Protein AF-A0A7S3A3T2-F1 (afdb_monomer_lite)

Sequence (307 aa):
MSAFVGGIGGISDGRSGGVRVCSRSLGRPTVVRMSEDGGHGKTGRRILAGLLGGAVALLGGSAGTNELLRFPQVESALAGTLYKNKSIVGKLAQVPVFLITSAGGQPYLATLEESRQVGLIFFSIEDATKVMEQMKMNAGAEEARIFPLTLDKAMEMVKAKPTPSGLKSQGGQDLMMVFRLYPDTAQVKNAGSVLGRRQGASNTIPLFVARGLVVRKGREEVQPMFFTKEDLESNWNRLRSENPKLPRRPNIEVYSLQDIVEKMENGDEALRGWGFYPPSRSVSFMEEQKEKKSGKTRMHINPLLSD

Organism: NCBI:txid101924

Secondary structure (DSSP, 8-state):
--------------------------PPP---PPP-----------------------------------------S-TTS-GGGS-HHHHHTTSEEEEEE-TT-PBPEEEEETTEEEEEEES-HHHHHHHHHHHHHSTT-TT-EEEEEEHHHHHHHHHSPPEEEEEE-TTSPEEEEEEEEE--HHHHHHHHHHTTPPP----S-EEEEETT--EEETTEEEEEEES-HHHHHHHHHHHHHH-TTS-SS--EEEEEHHHHHHHHHTT-GGGTTEEEE--HHHHHHHHHHHHHHHHHHTT--------

pLDDT: mean 73.48, std 26.43, range [24.48, 98.25]

Structure (mmCIF, N/CA/C/O backbone):
data_AF-A0A7S3A3T2-F1
#
_entry.id   AF-A0A7S3A3T2-F1
#
loop_
_atom_site.group_PDB
_atom_site.id
_atom_site.type_symbol
_atom_site.label_atom_id
_atom_site.label_alt_id
_atom_site.label_comp_id
_atom_site.label_asym_id
_atom_site.label_entity_id
_atom_site.label_seq_id
_atom_site.pdbx_PDB_ins_code
_atom_site.Cartn_x
_atom_site.Cartn_y
_atom_site.Cartn_z
_atom_site.occupancy
_atom_site.B_iso_or_equiv
_atom_site.auth_seq_id
_atom_site.auth_comp_id
_atom_site.auth_asym_id
_atom_site.auth_atom_id
_atom_site.pdbx_PDB_model_num
ATOM 1 N N . MET A 1 1 ? -30.559 53.482 9.365 1.00 36.59 1 MET A N 1
ATOM 2 C CA . MET A 1 1 ? -29.902 54.719 8.889 1.00 36.59 1 MET A CA 1
ATOM 3 C C . MET A 1 1 ? -28.858 54.319 7.857 1.00 36.59 1 MET A C 1
ATOM 5 O O . MET A 1 1 ? -28.076 53.441 8.179 1.00 36.59 1 MET A O 1
ATOM 9 N N . SER A 1 2 ? -28.938 54.925 6.661 1.00 36.97 2 SER A N 1
ATOM 10 C CA . SER A 1 2 ? -28.019 54.895 5.492 1.00 36.97 2 SER A CA 1
ATOM 11 C C . SER A 1 2 ? -27.620 53.515 4.932 1.00 36.97 2 SER A C 1
ATOM 13 O O . SER A 1 2 ? -26.997 52.736 5.631 1.00 36.97 2 SER A O 1
ATOM 15 N N . ALA A 1 3 ? -27.991 53.053 3.730 1.00 36.53 3 ALA A N 1
ATOM 16 C CA . ALA A 1 3 ? -28.155 53.635 2.385 1.00 36.53 3 ALA A CA 1
ATOM 17 C C . ALA A 1 3 ? -26.841 53.944 1.630 1.00 36.53 3 ALA A C 1
ATOM 19 O O . ALA A 1 3 ? -25.949 54.573 2.189 1.00 36.53 3 ALA A O 1
ATOM 20 N N . PHE A 1 4 ? -26.860 53.583 0.329 1.00 31.36 4 PHE A N 1
ATOM 21 C CA . PHE A 1 4 ? -25.998 53.993 -0.806 1.00 31.36 4 PHE A CA 1
ATOM 22 C C . PHE A 1 4 ? -24.634 53.279 -0.996 1.00 31.36 4 PHE A C 1
ATOM 24 O O . PHE A 1 4 ? -23.928 53.059 -0.027 1.00 31.36 4 PHE A O 1
ATOM 31 N N . VAL A 1 5 ? -24.143 52.930 -2.203 1.00 36.44 5 VAL A N 1
ATOM 32 C CA . VAL A 1 5 ? -24.671 52.915 -3.590 1.00 36.44 5 VAL A CA 1
ATOM 33 C C . VAL A 1 5 ? -23.646 52.249 -4.535 1.00 36.44 5 VAL A C 1
ATOM 35 O O . VAL A 1 5 ? -22.456 52.382 -4.285 1.00 36.44 5 VAL A O 1
ATOM 38 N N . GLY A 1 6 ? -24.134 51.651 -5.639 1.00 30.28 6 GLY A N 1
ATOM 39 C CA . GLY A 1 6 ? -23.536 51.643 -6.999 1.00 30.28 6 GLY A CA 1
ATOM 40 C C . GLY A 1 6 ? -22.255 50.822 -7.235 1.00 30.28 6 GLY A C 1
ATOM 41 O O . GLY A 1 6 ? -21.355 50.816 -6.416 1.00 30.28 6 GLY A O 1
ATOM 42 N N . GLY A 1 7 ? -22.041 50.120 -8.348 1.00 31.92 7 GLY A N 1
ATOM 43 C CA . GLY A 1 7 ? -22.720 50.013 -9.641 1.00 31.92 7 GLY A CA 1
ATOM 44 C C . GLY A 1 7 ? -21.668 49.688 -10.726 1.00 31.92 7 GLY A C 1
ATOM 45 O O . GLY A 1 7 ? -20.511 50.030 -10.524 1.00 31.92 7 GLY A O 1
ATOM 46 N N . ILE A 1 8 ? -22.118 49.111 -11.861 1.00 33.75 8 ILE A N 1
ATOM 47 C CA . ILE A 1 8 ? -21.545 49.132 -13.244 1.00 33.75 8 ILE A CA 1
ATOM 48 C C . ILE A 1 8 ? -20.087 48.636 -13.462 1.00 33.75 8 ILE A C 1
ATOM 50 O O . ILE A 1 8 ? -19.186 49.022 -12.744 1.00 33.75 8 ILE A O 1
ATOM 54 N N . GLY A 1 9 ? -19.695 47.836 -14.465 1.00 28.94 9 GLY A N 1
ATOM 55 C CA . GLY A 1 9 ? -20.302 47.252 -15.671 1.00 28.94 9 GLY A CA 1
ATOM 56 C C . GLY A 1 9 ? -19.193 46.851 -16.691 1.00 28.94 9 GLY A C 1
ATOM 57 O O . GLY A 1 9 ? -18.070 47.323 -16.561 1.00 28.94 9 GLY A O 1
ATOM 58 N N . GLY A 1 10 ? -19.522 46.026 -17.705 1.00 29.61 10 GLY A N 1
ATOM 59 C CA . GLY A 1 10 ? -18.815 45.866 -19.011 1.00 29.61 10 GLY A CA 1
ATOM 60 C C . GLY A 1 10 ? -17.651 44.846 -19.075 1.00 29.61 10 GLY A C 1
ATOM 61 O O . GLY A 1 10 ? -16.707 44.970 -18.314 1.00 29.61 10 GLY A O 1
ATOM 62 N N . ILE A 1 11 ? -17.714 43.721 -19.817 1.00 31.17 11 ILE A N 1
ATOM 63 C CA . ILE A 1 11 ? -17.646 43.462 -21.289 1.00 31.17 11 ILE A CA 1
ATOM 64 C C . ILE A 1 11 ? -16.222 43.149 -21.822 1.00 31.17 11 ILE A C 1
ATOM 66 O O . ILE A 1 11 ? -15.317 43.966 -21.706 1.00 31.17 11 ILE A O 1
ATOM 70 N N . SER A 1 12 ? -16.131 42.021 -22.559 1.00 31.39 12 SER A N 1
ATOM 71 C CA . SER A 1 12 ? -15.091 41.572 -23.525 1.00 31.39 12 SER A CA 1
ATOM 72 C C . SER A 1 12 ? -13.710 41.208 -22.940 1.00 31.39 12 SER A C 1
ATOM 74 O O . SER A 1 12 ? -13.278 41.783 -21.959 1.00 31.39 12 SER A O 1
ATOM 76 N N . ASP A 1 13 ? -12.951 40.229 -23.432 1.00 33.69 13 ASP A N 1
ATOM 77 C CA . ASP A 1 13 ? -12.836 39.748 -24.804 1.00 33.69 13 ASP A CA 1
ATOM 78 C C . ASP A 1 13 ? -12.219 38.334 -24.845 1.00 33.69 13 ASP A C 1
ATOM 80 O O . ASP A 1 13 ? -11.483 37.918 -23.945 1.00 33.69 13 ASP A O 1
ATOM 84 N N . GLY A 1 14 ? -12.527 37.590 -25.904 1.00 31.75 14 GLY A N 1
ATOM 85 C CA . GLY A 1 14 ? -12.031 36.239 -26.129 1.00 31.75 14 GLY A CA 1
ATOM 86 C C . GLY A 1 14 ? -10.599 36.214 -26.664 1.00 31.75 14 GLY A C 1
ATOM 87 O O . GLY A 1 14 ? -10.237 36.989 -27.543 1.00 31.75 14 GLY A O 1
ATOM 88 N N . ARG A 1 15 ? -9.800 35.236 -26.220 1.00 32.06 15 ARG A N 1
ATOM 89 C CA . ARG A 1 15 ? -8.667 34.722 -27.004 1.00 32.06 15 ARG A CA 1
ATOM 90 C C . ARG A 1 15 ? -8.550 33.210 -26.883 1.00 32.06 15 ARG A C 1
ATOM 92 O O . ARG A 1 15 ? -8.147 32.654 -25.867 1.00 32.06 15 ARG A O 1
ATOM 99 N N . SER A 1 16 ? -8.880 32.580 -28.001 1.00 35.78 16 SER A N 1
ATOM 100 C CA . SER A 1 16 ? -8.522 31.231 -28.406 1.00 35.78 16 SER A CA 1
ATOM 101 C C . SER A 1 16 ? -7.008 31.001 -28.317 1.00 35.78 16 SER A C 1
ATOM 103 O O . SER A 1 16 ? -6.234 31.635 -29.036 1.00 35.78 16 SER A O 1
ATOM 105 N N . GLY A 1 17 ? -6.591 30.051 -27.485 1.00 29.91 17 GLY A N 1
ATOM 106 C CA . GLY A 1 17 ? -5.244 29.488 -27.479 1.00 29.91 17 GLY A CA 1
ATOM 107 C C . GLY A 1 17 ? -5.324 27.993 -27.753 1.00 29.91 17 GLY A C 1
ATOM 108 O O . GLY A 1 17 ? -5.513 27.205 -26.833 1.00 29.91 17 GLY A O 1
ATOM 109 N N . GLY A 1 18 ? -5.233 27.608 -29.027 1.00 29.12 18 GLY A N 1
ATOM 110 C CA . GLY A 1 18 ? -5.237 26.210 -29.450 1.00 29.12 18 GLY A CA 1
ATOM 111 C C . GLY A 1 18 ? -4.069 25.436 -28.839 1.00 29.12 18 GLY A C 1
ATOM 112 O O . GLY A 1 18 ? -2.902 25.756 -29.072 1.00 29.12 18 GLY A O 1
ATOM 113 N N . VAL A 1 19 ? -4.385 24.392 -28.074 1.00 29.72 19 VAL A N 1
ATOM 114 C CA . VAL A 1 19 ? -3.396 23.428 -27.588 1.00 29.72 19 VAL A CA 1
ATOM 115 C C . VAL A 1 19 ? -3.034 22.509 -28.748 1.00 29.72 19 VAL A C 1
ATOM 117 O O . VAL A 1 19 ? -3.821 21.682 -29.203 1.00 29.72 19 VAL A O 1
ATOM 120 N N . ARG A 1 20 ? -1.815 22.692 -29.256 1.00 28.53 20 ARG A N 1
ATOM 121 C CA . ARG A 1 20 ? -1.203 21.841 -30.274 1.00 28.53 20 ARG A CA 1
ATOM 122 C C . ARG A 1 20 ? -0.941 20.461 -29.659 1.00 28.53 20 ARG A C 1
ATOM 124 O O . ARG A 1 20 ? -0.080 20.317 -28.793 1.00 28.53 20 ARG A O 1
ATOM 131 N N . VAL A 1 21 ? -1.673 19.448 -30.117 1.00 30.28 21 VAL A N 1
ATOM 132 C CA . VAL A 1 21 ? -1.402 18.037 -29.820 1.00 30.28 21 VAL A CA 1
ATOM 133 C C . VAL A 1 21 ? -0.106 17.644 -30.531 1.00 30.28 21 VAL A C 1
ATOM 135 O O . VAL A 1 21 ? -0.093 17.342 -31.722 1.00 30.28 21 VAL A O 1
ATOM 138 N N . CYS A 1 22 ? 1.013 17.665 -29.808 1.00 28.00 22 CYS A N 1
ATOM 139 C CA . CYS A 1 22 ? 2.247 17.028 -30.258 1.00 28.00 22 CYS A CA 1
ATOM 140 C C . CYS A 1 22 ? 2.145 15.520 -30.001 1.00 28.00 22 CYS A C 1
ATOM 142 O O . CYS A 1 22 ? 2.586 15.018 -28.970 1.00 28.00 22 CYS A O 1
ATOM 144 N N . SER A 1 23 ? 1.581 14.795 -30.967 1.00 33.22 23 SER A N 1
ATOM 145 C CA . SER A 1 23 ? 1.810 13.358 -31.117 1.00 33.22 23 SER A CA 1
ATOM 146 C C . SER A 1 23 ? 3.285 13.145 -31.472 1.00 33.22 23 SER A C 1
ATOM 148 O O . SER A 1 23 ? 3.697 13.335 -32.615 1.00 33.22 23 SER A O 1
ATOM 150 N N . ARG A 1 24 ? 4.118 12.809 -30.481 1.00 30.05 24 ARG A N 1
ATOM 151 C CA . ARG A 1 24 ? 5.455 12.256 -30.727 1.00 30.05 24 ARG A CA 1
ATOM 152 C C . ARG A 1 24 ? 5.419 10.762 -30.454 1.00 30.05 24 ARG A C 1
ATOM 154 O O . ARG A 1 24 ? 5.516 10.328 -29.314 1.00 30.05 24 ARG A O 1
ATOM 161 N N . SER A 1 25 ? 5.257 10.021 -31.550 1.00 29.81 25 SER A N 1
ATOM 162 C CA . SER A 1 25 ? 5.977 8.787 -31.883 1.00 29.81 25 SER A CA 1
ATOM 163 C C . SER A 1 25 ? 6.587 8.060 -30.678 1.00 29.81 25 SER A C 1
ATOM 165 O O . SER A 1 25 ? 7.681 8.402 -30.221 1.00 29.81 25 SER A O 1
ATOM 167 N N . LEU A 1 26 ? 5.902 7.007 -30.229 1.00 33.22 26 LEU A N 1
ATOM 168 C CA . LEU A 1 26 ? 6.445 5.978 -29.347 1.00 33.22 26 LEU A CA 1
ATOM 169 C C . LEU A 1 26 ? 7.707 5.384 -29.991 1.00 33.22 26 LEU A C 1
ATOM 171 O O . LEU A 1 26 ? 7.636 4.597 -30.934 1.00 33.22 26 LEU A O 1
ATOM 175 N N . GLY A 1 27 ? 8.873 5.790 -29.491 1.00 29.00 27 GLY A N 1
ATOM 176 C CA . GLY A 1 27 ? 10.127 5.109 -29.784 1.00 29.00 27 GLY A CA 1
ATOM 177 C C . GLY A 1 27 ? 10.041 3.671 -29.279 1.00 29.00 27 GLY A C 1
ATOM 178 O O . GLY A 1 27 ? 9.630 3.429 -28.144 1.00 29.00 27 GLY A O 1
ATOM 179 N N . ARG A 1 28 ? 10.392 2.714 -30.141 1.00 25.45 28 ARG A N 1
ATOM 180 C CA . ARG A 1 28 ? 10.418 1.285 -29.810 1.00 25.45 28 ARG A CA 1
ATOM 181 C C . ARG A 1 28 ? 11.317 1.041 -28.586 1.00 25.45 28 ARG A C 1
ATOM 183 O O . ARG A 1 28 ? 12.432 1.563 -28.568 1.00 25.45 28 ARG A O 1
ATOM 190 N N . PRO A 1 29 ? 10.893 0.241 -27.593 1.00 26.36 29 PRO A N 1
ATOM 191 C CA . PRO A 1 29 ? 11.775 -0.154 -26.505 1.00 26.36 29 PRO A CA 1
ATOM 192 C C . PRO A 1 29 ? 12.893 -1.057 -27.040 1.00 26.36 29 PRO A C 1
ATOM 194 O O . PRO A 1 29 ? 12.637 -2.060 -27.711 1.00 26.36 29 PRO A O 1
ATOM 197 N N . THR A 1 30 ? 14.141 -0.699 -26.739 1.00 25.91 30 THR A N 1
ATOM 198 C CA . THR A 1 30 ? 15.311 -1.549 -26.977 1.00 25.91 30 THR A CA 1
ATOM 199 C C . THR A 1 30 ? 15.258 -2.727 -26.012 1.00 25.91 30 THR A C 1
ATOM 201 O O . THR A 1 30 ? 15.633 -2.609 -24.848 1.00 25.91 30 THR A O 1
ATOM 204 N N . VAL A 1 31 ? 14.774 -3.868 -26.497 1.00 27.95 31 VAL A N 1
ATOM 205 C CA . VAL A 1 31 ? 14.879 -5.152 -25.800 1.00 27.95 31 VAL A CA 1
ATOM 206 C C . VAL A 1 31 ? 16.305 -5.661 -25.994 1.00 27.95 31 VAL A C 1
ATOM 208 O O . VAL A 1 31 ? 16.698 -6.003 -27.109 1.00 27.95 31 VAL A O 1
ATOM 211 N N . VAL A 1 32 ? 17.094 -5.710 -24.923 1.00 28.11 32 VAL A N 1
ATOM 212 C CA . VAL A 1 32 ? 18.395 -6.390 -24.941 1.00 28.11 32 VAL A CA 1
ATOM 213 C C . VAL A 1 32 ? 18.126 -7.891 -24.815 1.00 28.11 32 VAL A C 1
ATOM 215 O O . VAL A 1 32 ? 17.871 -8.387 -23.723 1.00 28.11 32 VAL A O 1
ATOM 218 N N . ARG A 1 33 ? 18.143 -8.614 -25.942 1.00 30.27 33 ARG A N 1
ATOM 219 C CA . ARG A 1 33 ? 18.195 -10.084 -25.965 1.00 30.27 33 ARG A CA 1
ATOM 220 C C . ARG A 1 33 ? 19.648 -10.535 -26.067 1.00 30.27 33 ARG A C 1
ATOM 222 O O . ARG A 1 33 ? 20.361 -10.078 -26.955 1.00 30.27 33 ARG A O 1
ATOM 229 N N . MET A 1 34 ? 20.062 -11.455 -25.201 1.00 24.48 34 MET A N 1
ATOM 230 C CA . MET A 1 34 ? 21.283 -12.237 -25.395 1.00 24.48 34 MET A CA 1
ATOM 231 C C . MET A 1 34 ? 20.925 -13.584 -26.031 1.00 24.48 34 MET A C 1
ATOM 233 O O . MET A 1 34 ?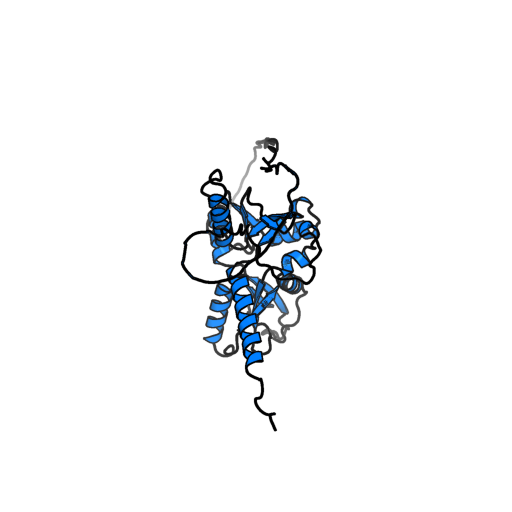 19.976 -14.242 -25.607 1.00 24.48 34 MET A O 1
ATOM 237 N N . SER A 1 35 ? 21.660 -13.920 -27.091 1.00 28.11 35 SER A N 1
ATOM 238 C CA . SER A 1 35 ? 21.606 -15.174 -27.846 1.00 28.11 35 SER A CA 1
ATOM 239 C C . SER A 1 35 ? 22.472 -16.215 -27.137 1.00 28.11 35 SER A C 1
ATOM 241 O O . SER A 1 35 ? 23.616 -15.910 -26.806 1.00 28.11 35 SER A O 1
ATOM 243 N N . GLU A 1 36 ? 21.954 -17.420 -26.907 1.00 30.17 36 GLU A N 1
ATOM 244 C CA . GLU A 1 36 ? 22.765 -18.580 -26.521 1.00 30.17 36 GLU A CA 1
ATOM 245 C C . GLU A 1 36 ? 23.053 -19.399 -27.784 1.00 30.17 36 GLU A C 1
ATOM 247 O O . GLU A 1 36 ? 22.164 -20.052 -28.333 1.00 30.17 36 GLU A O 1
ATOM 252 N N . ASP A 1 37 ? 24.298 -19.330 -28.262 1.00 30.38 37 ASP A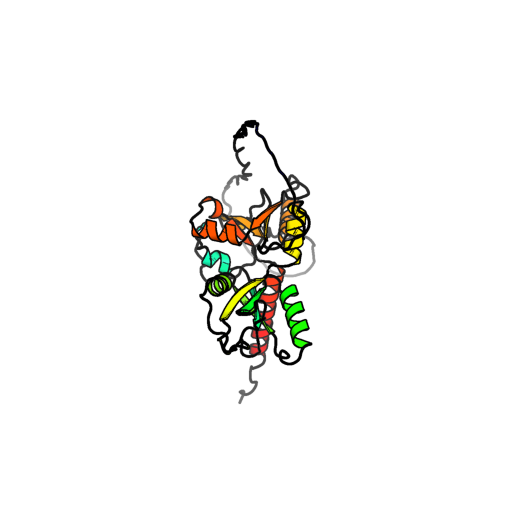 N 1
ATOM 253 C CA . ASP A 1 37 ? 24.819 -20.222 -29.295 1.00 30.38 37 ASP A CA 1
ATOM 254 C C . ASP A 1 37 ? 24.953 -21.639 -28.724 1.00 30.38 37 ASP A C 1
ATOM 256 O O . ASP A 1 37 ? 25.755 -21.913 -27.829 1.00 30.38 37 ASP A O 1
ATOM 260 N N . GLY A 1 38 ? 24.149 -22.559 -29.254 1.00 29.25 38 GLY A N 1
ATOM 261 C CA . GLY A 1 38 ? 24.233 -23.984 -28.964 1.00 29.25 38 GLY A CA 1
ATOM 262 C C . GLY A 1 38 ? 25.284 -24.669 -29.835 1.00 29.25 38 GLY A C 1
ATOM 263 O O . GLY A 1 38 ? 25.012 -25.009 -30.984 1.00 29.25 38 GLY A O 1
ATOM 264 N N . GLY A 1 39 ? 26.462 -24.941 -29.271 1.00 26.38 39 GLY A N 1
ATOM 265 C CA . GLY A 1 39 ? 27.454 -25.855 -29.841 1.00 26.38 39 GLY A CA 1
ATOM 266 C C . GLY A 1 39 ? 27.475 -27.187 -29.088 1.00 26.38 39 GLY A C 1
ATOM 267 O O . GLY A 1 39 ? 27.974 -27.251 -27.970 1.00 26.38 39 GLY A O 1
ATOM 268 N N . HIS A 1 40 ? 26.946 -28.259 -29.687 1.00 31.78 40 HIS A N 1
ATOM 269 C CA . HIS A 1 40 ? 27.108 -29.637 -29.201 1.00 31.78 40 HIS A CA 1
ATOM 270 C C . HIS A 1 40 ? 28.165 -30.370 -30.041 1.00 31.78 40 HIS A C 1
ATOM 272 O O . HIS A 1 40 ? 27.947 -30.668 -31.215 1.00 31.78 40 HIS A O 1
ATOM 278 N N . GLY A 1 41 ? 29.302 -30.680 -29.411 1.00 29.25 41 GLY A N 1
ATOM 279 C CA . GLY A 1 41 ? 30.364 -31.554 -29.912 1.00 29.25 41 GLY A CA 1
ATOM 280 C C . GLY A 1 41 ? 30.452 -32.848 -29.093 1.00 29.25 41 GLY A C 1
ATOM 281 O O . GLY A 1 41 ? 30.220 -32.860 -27.891 1.00 29.25 41 GLY A O 1
ATOM 282 N N . LYS A 1 42 ? 30.739 -33.939 -29.797 1.00 34.12 42 LYS A N 1
ATOM 283 C CA . LYS A 1 42 ? 30.561 -35.363 -29.475 1.00 34.12 42 LYS A CA 1
ATOM 284 C C . LYS A 1 42 ? 31.581 -35.992 -28.496 1.00 34.12 42 LYS A C 1
ATOM 286 O O . LYS A 1 42 ? 32.753 -35.657 -28.532 1.00 34.12 42 LYS A O 1
ATOM 291 N N . THR A 1 43 ? 31.103 -37.032 -27.795 1.00 31.41 43 THR A N 1
ATOM 292 C CA . THR A 1 43 ? 31.705 -38.375 -27.565 1.00 31.41 43 THR A CA 1
ATOM 293 C C . THR A 1 43 ? 33.078 -38.535 -26.883 1.00 31.41 43 THR A C 1
ATOM 295 O O . THR A 1 43 ? 34.103 -38.132 -27.412 1.00 31.41 43 THR A O 1
ATOM 298 N N . GLY A 1 44 ? 33.117 -39.359 -25.824 1.00 28.84 44 GLY A N 1
ATOM 299 C CA . GLY A 1 44 ? 34.326 -40.057 -25.357 1.00 28.84 44 GLY A CA 1
ATOM 300 C C . GLY A 1 44 ? 34.090 -40.856 -24.070 1.00 28.84 44 GLY A C 1
ATOM 301 O O . GLY A 1 44 ? 33.532 -40.337 -23.116 1.00 28.84 44 GLY A O 1
ATOM 302 N N . ARG A 1 45 ? 34.462 -42.138 -24.054 1.00 35.91 45 ARG A N 1
ATOM 303 C CA . ARG A 1 45 ? 34.119 -43.169 -23.052 1.00 35.91 45 ARG A CA 1
ATOM 304 C C . ARG A 1 45 ? 35.419 -43.752 -22.458 1.00 35.91 45 ARG A C 1
ATOM 306 O O . ARG A 1 45 ? 36.391 -43.829 -23.202 1.00 35.91 45 ARG A O 1
ATOM 313 N N . ARG A 1 46 ? 35.330 -44.343 -21.245 1.00 35.75 46 ARG A N 1
ATOM 314 C CA . ARG A 1 46 ? 36.260 -45.317 -20.578 1.00 35.75 46 ARG A CA 1
ATOM 315 C C . ARG A 1 46 ? 37.433 -44.677 -19.782 1.00 35.75 46 ARG A C 1
ATOM 317 O O . ARG A 1 46 ? 37.939 -43.671 -20.237 1.00 35.75 46 ARG A O 1
ATOM 324 N N . ILE A 1 47 ? 37.961 -45.171 -18.643 1.00 31.41 47 ILE A N 1
ATOM 325 C CA . ILE A 1 47 ? 37.761 -46.366 -17.780 1.00 31.41 47 ILE A CA 1
ATOM 326 C C . ILE A 1 47 ? 38.626 -46.239 -16.474 1.00 31.41 47 ILE A C 1
ATOM 328 O O . ILE A 1 47 ? 39.657 -45.584 -16.516 1.00 31.41 47 ILE A O 1
ATOM 332 N N . LEU A 1 48 ? 38.216 -46.947 -15.399 1.00 30.08 48 LEU A N 1
ATOM 333 C CA . LEU A 1 48 ? 38.915 -47.514 -14.200 1.00 30.08 48 LEU A CA 1
ATOM 334 C C . LEU A 1 48 ? 39.655 -46.687 -13.098 1.00 30.08 48 LEU A C 1
ATOM 336 O O . LEU A 1 48 ? 40.691 -46.087 -13.331 1.00 30.08 48 LEU A O 1
ATOM 340 N N . ALA A 1 49 ? 39.177 -46.931 -11.858 1.00 28.05 49 ALA A N 1
ATOM 341 C CA . ALA A 1 49 ? 39.842 -47.474 -10.645 1.00 28.05 49 ALA A CA 1
ATOM 342 C C . ALA A 1 49 ? 40.956 -46.727 -9.865 1.00 28.05 49 ALA A C 1
ATOM 344 O O . ALA A 1 49 ? 42.007 -46.415 -10.403 1.00 28.05 49 ALA A O 1
ATOM 345 N N . GLY A 1 50 ? 40.790 -46.700 -8.525 1.00 27.53 50 GLY A N 1
ATOM 346 C CA . GLY A 1 50 ? 41.870 -47.045 -7.576 1.00 27.53 50 GLY A CA 1
ATOM 347 C C . GLY A 1 50 ? 42.265 -46.030 -6.486 1.00 27.53 50 GLY A C 1
ATOM 348 O O . GLY A 1 50 ? 43.051 -45.141 -6.751 1.00 27.53 50 GLY A O 1
ATOM 349 N N . LEU A 1 51 ? 41.755 -46.259 -5.264 1.00 29.11 51 LEU A N 1
ATOM 350 C CA . LEU A 1 51 ? 42.293 -46.037 -3.896 1.00 29.11 51 LEU A CA 1
ATOM 351 C C . LEU A 1 51 ? 43.250 -44.872 -3.491 1.00 29.11 51 LEU A C 1
ATOM 353 O O . LEU A 1 51 ? 44.319 -44.680 -4.050 1.00 29.11 51 LEU A O 1
ATOM 357 N N . LEU A 1 52 ? 42.927 -44.367 -2.281 1.00 29.84 52 LEU A N 1
ATOM 358 C CA . LEU A 1 52 ? 43.774 -43.907 -1.152 1.00 29.84 52 LEU A CA 1
ATOM 359 C C . LEU A 1 52 ? 44.410 -42.500 -1.154 1.00 29.84 52 LEU A C 1
ATOM 361 O O . LEU A 1 52 ? 45.439 -42.264 -1.766 1.00 29.84 52 LEU A O 1
ATOM 365 N N . GLY A 1 53 ? 43.899 -41.674 -0.227 1.00 25.64 53 GLY A N 1
ATOM 366 C CA . GLY A 1 53 ? 44.706 -41.077 0.848 1.00 25.64 53 GLY A CA 1
ATOM 367 C C . GLY A 1 53 ? 45.352 -39.707 0.606 1.00 25.64 53 GLY A C 1
ATOM 368 O O . GLY A 1 53 ? 46.119 -39.522 -0.326 1.00 25.64 53 GLY A O 1
ATOM 369 N N . GLY A 1 54 ? 45.151 -38.796 1.566 1.00 27.52 54 GLY A N 1
ATOM 370 C CA . GLY A 1 54 ? 46.092 -37.704 1.844 1.00 27.52 54 GLY A CA 1
ATOM 371 C C . GLY A 1 54 ? 45.632 -36.306 1.432 1.00 27.52 54 GLY A C 1
ATOM 372 O O . GLY A 1 54 ? 45.373 -36.027 0.271 1.00 27.52 54 GLY A O 1
ATOM 373 N N . ALA A 1 55 ? 45.550 -35.429 2.429 1.00 31.45 55 ALA A N 1
ATOM 374 C CA . ALA A 1 55 ? 45.185 -34.022 2.339 1.00 31.45 55 ALA A CA 1
ATOM 375 C C . ALA A 1 55 ? 46.168 -33.171 1.508 1.00 31.45 55 ALA A C 1
ATOM 377 O O . ALA A 1 55 ? 47.358 -33.467 1.471 1.00 31.45 55 ALA A O 1
ATOM 378 N N . VAL A 1 56 ? 45.686 -32.053 0.950 1.00 27.56 56 VAL A N 1
ATOM 379 C CA . VAL A 1 56 ? 46.086 -30.664 1.281 1.00 27.56 56 VAL A CA 1
ATOM 380 C C . VAL A 1 56 ? 45.427 -29.692 0.286 1.00 27.56 56 VAL A C 1
ATOM 382 O O . VAL A 1 56 ? 45.188 -30.005 -0.875 1.00 27.56 56 VAL A O 1
ATOM 385 N N . ALA A 1 57 ? 45.073 -28.532 0.837 1.00 35.59 57 ALA A N 1
ATOM 386 C CA . ALA A 1 57 ? 44.304 -27.411 0.315 1.00 35.59 57 ALA A CA 1
ATOM 387 C C . ALA A 1 57 ? 44.641 -26.919 -1.100 1.00 35.59 57 ALA A C 1
ATOM 389 O O . ALA A 1 57 ? 45.801 -26.926 -1.486 1.00 35.59 57 ALA A O 1
ATOM 390 N N . LEU A 1 58 ? 43.651 -26.305 -1.763 1.00 27.88 58 LEU A N 1
ATOM 391 C CA . LEU A 1 58 ? 43.852 -25.090 -2.558 1.00 27.88 58 LEU A CA 1
ATOM 392 C C . LEU A 1 58 ? 42.559 -24.259 -2.630 1.00 27.88 58 LEU A C 1
ATOM 394 O O . LEU A 1 58 ? 41.452 -24.768 -2.778 1.00 27.88 58 LEU A O 1
ATOM 398 N N . LEU A 1 59 ? 42.764 -22.956 -2.468 1.00 32.59 59 LEU A N 1
ATOM 399 C CA . LEU A 1 59 ? 41.815 -21.855 -2.553 1.00 32.59 59 LEU A CA 1
ATOM 400 C C . LEU A 1 59 ? 41.127 -21.785 -3.925 1.00 32.59 59 LEU A C 1
ATOM 402 O O . LEU A 1 59 ? 41.755 -22.046 -4.947 1.00 32.59 59 LEU A O 1
ATOM 406 N N . GLY A 1 60 ? 39.903 -21.254 -3.943 1.00 26.06 60 GLY A N 1
ATOM 407 C CA . GLY A 1 60 ? 39.370 -20.552 -5.112 1.00 26.06 60 GLY A CA 1
ATOM 408 C C . GLY A 1 60 ? 38.019 -21.060 -5.596 1.00 26.06 60 GLY A C 1
ATOM 409 O O . GLY A 1 60 ? 37.821 -22.248 -5.814 1.00 26.06 60 GLY A O 1
ATOM 410 N N . GLY A 1 61 ? 37.096 -20.126 -5.816 1.00 27.58 61 GLY A N 1
ATOM 411 C CA . GLY A 1 61 ? 35.872 -20.402 -6.558 1.00 27.58 61 GLY A CA 1
ATOM 412 C C . GLY A 1 61 ? 34.694 -19.589 -6.064 1.00 27.58 61 GLY A C 1
ATOM 413 O O . GLY A 1 61 ? 33.841 -20.094 -5.345 1.00 27.58 61 GLY A O 1
ATOM 414 N N . SER A 1 62 ? 34.655 -18.322 -6.462 1.00 33.97 62 SER A N 1
ATOM 415 C CA . SER A 1 62 ? 33.496 -17.442 -6.365 1.00 33.97 62 SER A CA 1
ATOM 416 C C . SER A 1 62 ? 32.231 -18.128 -6.896 1.00 33.97 62 SER A C 1
ATOM 418 O O . SER A 1 62 ? 32.013 -18.196 -8.107 1.00 33.97 62 SER A O 1
ATOM 420 N N . ALA A 1 63 ? 31.365 -18.588 -5.998 1.00 31.36 63 ALA A N 1
ATOM 421 C CA . ALA A 1 63 ? 29.985 -18.906 -6.330 1.00 31.36 63 ALA A CA 1
ATOM 422 C C . ALA A 1 63 ? 29.199 -17.589 -6.416 1.00 31.36 63 ALA A C 1
ATOM 424 O O . ALA A 1 63 ? 28.455 -17.217 -5.514 1.00 31.36 63 ALA A O 1
ATOM 425 N N . GLY A 1 64 ? 29.413 -16.848 -7.505 1.00 33.09 64 GLY A N 1
ATOM 426 C CA . GLY A 1 64 ? 28.510 -15.786 -7.926 1.00 33.09 64 GLY A CA 1
ATOM 427 C C . GLY A 1 64 ? 27.227 -16.430 -8.432 1.00 33.09 64 GLY A C 1
ATOM 428 O O . GLY A 1 64 ? 27.064 -16.650 -9.628 1.00 33.09 64 GLY A O 1
ATOM 429 N N . THR A 1 65 ? 26.333 -16.808 -7.522 1.00 39.62 65 THR A N 1
ATOM 430 C CA . THR A 1 65 ? 24.973 -17.173 -7.902 1.00 39.62 65 THR A CA 1
ATOM 431 C C . THR A 1 65 ? 24.310 -15.928 -8.477 1.00 39.62 65 THR A C 1
ATOM 433 O O . THR A 1 65 ? 24.186 -14.925 -7.775 1.00 39.62 65 THR A O 1
ATOM 436 N N . ASN A 1 66 ? 23.894 -16.006 -9.744 1.00 41.59 66 ASN A N 1
ATOM 437 C CA . ASN A 1 66 ? 22.989 -15.062 -10.401 1.00 41.59 66 ASN A CA 1
ATOM 438 C C . ASN A 1 66 ? 21.667 -15.008 -9.631 1.00 41.59 66 ASN A C 1
ATOM 440 O O . ASN A 1 66 ? 20.668 -15.634 -9.987 1.00 41.59 66 ASN A O 1
ATOM 444 N N . GLU A 1 67 ? 21.664 -14.271 -8.535 1.00 41.19 67 GLU A N 1
ATOM 445 C CA . GLU A 1 67 ? 20.464 -13.912 -7.817 1.00 41.19 67 GLU A CA 1
ATOM 446 C C . GLU A 1 67 ? 19.882 -12.700 -8.564 1.00 41.19 67 GLU A C 1
ATOM 448 O O . GLU A 1 67 ? 20.099 -11.540 -8.227 1.00 41.19 67 GLU A O 1
ATOM 453 N N . LEU A 1 68 ? 19.192 -12.987 -9.674 1.00 46.84 68 LEU A N 1
ATOM 454 C CA . LEU A 1 68 ? 18.312 -12.014 -10.318 1.00 46.84 68 LEU A CA 1
ATOM 455 C C . LEU A 1 68 ? 17.322 -11.501 -9.273 1.00 46.84 68 LEU A C 1
ATOM 457 O O . LEU A 1 68 ? 16.834 -12.303 -8.479 1.00 46.84 68 LEU A O 1
ATOM 461 N N . LEU A 1 69 ? 17.012 -10.200 -9.329 1.00 47.94 69 LEU A N 1
ATOM 462 C CA . LEU A 1 69 ? 16.017 -9.474 -8.522 1.00 47.94 69 LEU A CA 1
ATOM 463 C C . LEU A 1 69 ? 14.871 -10.392 -8.060 1.00 47.94 69 LEU A C 1
ATOM 465 O O . LEU A 1 69 ? 13.879 -10.603 -8.767 1.00 47.94 69 LEU A O 1
ATOM 469 N N . ARG A 1 70 ? 15.050 -11.009 -6.886 1.00 47.19 70 ARG A N 1
ATOM 470 C CA . ARG A 1 70 ? 14.159 -12.054 -6.395 1.00 47.19 70 ARG A CA 1
ATOM 471 C C . ARG A 1 70 ? 13.013 -11.351 -5.698 1.00 47.19 70 ARG A C 1
ATOM 473 O O . ARG A 1 70 ? 13.202 -10.709 -4.673 1.00 47.19 70 ARG A O 1
ATOM 480 N N . PHE A 1 71 ? 11.813 -11.477 -6.253 1.00 50.34 71 PHE A N 1
ATOM 481 C CA . PHE A 1 71 ? 10.615 -11.090 -5.514 1.00 50.34 71 PHE A CA 1
ATOM 482 C C . PHE A 1 71 ? 10.570 -11.911 -4.235 1.00 50.34 71 PHE A C 1
ATOM 484 O O . PHE A 1 71 ? 10.832 -13.120 -4.328 1.00 50.34 71 PHE A O 1
ATOM 491 N N . PRO A 1 72 ? 10.184 -11.316 -3.096 1.00 48.38 72 PRO A N 1
ATOM 492 C CA . PRO A 1 72 ? 9.855 -12.099 -1.920 1.00 48.38 72 PRO A CA 1
ATOM 493 C C . PRO A 1 72 ? 8.836 -13.161 -2.337 1.00 48.38 72 PRO A C 1
ATOM 495 O O . PRO A 1 72 ? 7.741 -12.859 -2.825 1.00 48.38 72 PRO A O 1
ATOM 498 N N . GLN A 1 73 ? 9.259 -14.424 -2.271 1.00 40.56 73 GLN A N 1
ATOM 499 C CA . GLN A 1 73 ? 8.424 -15.553 -2.649 1.00 40.56 73 GLN A CA 1
ATOM 500 C C . GLN A 1 73 ? 7.496 -15.810 -1.471 1.00 40.56 73 GLN A C 1
ATOM 502 O O . GLN A 1 73 ? 7.762 -16.651 -0.621 1.00 40.56 73 GLN A O 1
ATOM 507 N N . VAL A 1 74 ? 6.390 -15.070 -1.406 1.00 41.69 74 VAL A N 1
ATOM 508 C CA . VAL A 1 74 ? 5.243 -15.554 -0.645 1.00 41.69 74 VAL A CA 1
ATOM 509 C C . VAL A 1 74 ? 4.742 -16.753 -1.440 1.00 41.69 74 VAL A C 1
ATOM 511 O O . VAL A 1 74 ? 4.147 -16.585 -2.508 1.00 41.69 74 VAL A O 1
ATOM 514 N N . GLU A 1 75 ? 5.110 -17.953 -0.994 1.00 40.09 75 GLU A N 1
ATOM 515 C CA . GLU A 1 75 ? 4.774 -19.228 -1.623 1.00 40.09 75 GLU A CA 1
ATOM 516 C C . GLU A 1 75 ? 3.254 -19.427 -1.553 1.00 40.09 75 GLU A C 1
ATOM 518 O O . GLU A 1 75 ? 2.689 -20.030 -0.648 1.00 40.09 75 GLU A O 1
ATOM 523 N N . SER A 1 76 ? 2.559 -18.772 -2.479 1.00 42.34 76 SER A N 1
ATOM 524 C CA . SER A 1 76 ? 1.136 -18.936 -2.718 1.00 42.34 76 SER A CA 1
ATOM 525 C C . SER A 1 76 ? 0.963 -20.269 -3.433 1.00 42.34 76 SER A C 1
ATOM 527 O O . SER A 1 76 ? 1.630 -20.506 -4.440 1.00 42.34 76 SER A O 1
ATOM 529 N N . ALA A 1 77 ? 0.051 -21.105 -2.933 1.00 38.78 77 ALA A N 1
ATOM 530 C CA . ALA A 1 77 ? -0.284 -22.455 -3.404 1.00 38.78 77 ALA A CA 1
ATOM 531 C C . ALA A 1 77 ? -0.785 -22.556 -4.872 1.00 38.78 77 ALA A C 1
ATOM 533 O O . ALA A 1 77 ? -1.386 -23.548 -5.266 1.00 38.78 77 ALA A O 1
ATOM 534 N N . LEU A 1 78 ? -0.522 -21.546 -5.703 1.00 41.03 78 LEU A N 1
ATOM 535 C CA . LEU A 1 78 ? -0.735 -21.512 -7.148 1.00 41.03 78 LEU A CA 1
ATOM 536 C C . LEU A 1 78 ? 0.614 -21.583 -7.885 1.00 41.03 78 LEU A C 1
ATOM 538 O O . LEU A 1 78 ? 0.928 -20.741 -8.734 1.00 41.03 78 LEU A O 1
ATOM 542 N N . ALA A 1 79 ? 1.438 -22.572 -7.538 1.00 43.97 79 ALA A N 1
ATOM 543 C CA . ALA A 1 79 ? 2.648 -22.917 -8.277 1.00 43.97 79 ALA A CA 1
ATOM 544 C C . ALA A 1 79 ? 2.254 -23.498 -9.651 1.00 43.97 79 ALA A C 1
ATOM 546 O O . ALA A 1 79 ? 2.166 -24.705 -9.836 1.00 43.97 79 ALA A O 1
ATOM 547 N N . GLY A 1 80 ? 1.935 -22.623 -10.609 1.00 53.53 80 GLY A N 1
ATOM 548 C CA . GLY A 1 80 ? 1.571 -23.023 -11.973 1.00 53.53 80 GLY A CA 1
ATOM 549 C C . GLY A 1 80 ? 0.994 -21.912 -12.850 1.00 53.53 80 GLY A C 1
ATOM 550 O O . GLY A 1 80 ? 1.012 -22.031 -14.073 1.00 53.53 80 GLY A O 1
ATOM 551 N N . THR A 1 81 ? 0.510 -20.810 -12.270 1.00 59.25 81 THR A N 1
ATOM 552 C CA . THR A 1 81 ? -0.067 -19.708 -13.053 1.00 59.25 81 THR A CA 1
ATOM 553 C C . THR A 1 81 ? 0.977 -18.639 -13.356 1.00 59.25 81 THR A C 1
ATOM 555 O O . THR A 1 81 ? 1.619 -18.106 -12.447 1.00 59.25 81 THR A O 1
ATOM 558 N N . LEU A 1 82 ? 1.103 -18.291 -14.639 1.00 72.38 82 LEU A N 1
ATOM 559 C CA . LEU A 1 82 ? 1.856 -17.124 -15.093 1.00 72.38 82 LEU A CA 1
ATOM 560 C C . LEU A 1 82 ? 1.409 -15.873 -14.307 1.00 72.38 82 LEU A C 1
ATOM 562 O O . LEU A 1 82 ? 0.212 -15.646 -14.129 1.00 72.38 82 LEU A O 1
ATOM 566 N N . TYR A 1 83 ? 2.351 -15.066 -13.819 1.00 77.94 83 TYR A N 1
ATOM 567 C CA . TYR A 1 83 ? 2.106 -13.837 -13.070 1.00 77.94 83 TYR A CA 1
ATOM 568 C C . TYR A 1 83 ? 1.165 -12.893 -13.820 1.00 77.94 83 TYR A C 1
ATOM 570 O O . TYR A 1 83 ? 0.271 -12.312 -13.202 1.00 77.94 83 TYR A O 1
ATOM 578 N N . LYS A 1 84 ? 1.306 -12.797 -15.149 1.00 83.06 84 LYS A N 1
ATOM 579 C CA . LYS A 1 84 ? 0.417 -11.986 -15.994 1.00 83.06 84 LYS A CA 1
ATOM 580 C C . LYS A 1 84 ? -1.043 -12.462 -15.989 1.00 83.06 84 LYS A C 1
ATOM 582 O O . LYS A 1 84 ? -1.939 -11.666 -16.242 1.00 83.06 84 LYS A O 1
ATOM 587 N N . ASN A 1 85 ? -1.272 -13.738 -15.670 1.00 85.19 85 ASN A N 1
ATOM 588 C CA . ASN A 1 85 ? -2.592 -14.365 -15.595 1.00 85.19 85 ASN A CA 1
ATOM 589 C C . ASN A 1 85 ? -3.167 -14.357 -14.169 1.00 85.19 85 ASN A C 1
ATOM 591 O O . ASN A 1 85 ? -4.286 -14.823 -13.962 1.00 85.19 85 ASN A O 1
ATOM 595 N N . LYS A 1 86 ? -2.426 -13.863 -13.165 1.00 84.75 86 LYS A N 1
ATOM 596 C CA . LYS A 1 86 ? -2.978 -13.707 -11.816 1.00 84.75 86 LYS A CA 1
ATOM 597 C C . LYS A 1 86 ? -4.059 -12.630 -11.826 1.00 84.75 86 LYS A C 1
ATOM 599 O O . LYS A 1 86 ? -3.842 -11.536 -12.346 1.00 84.75 86 LYS A O 1
ATOM 604 N N . SER A 1 87 ? -5.188 -12.927 -11.183 1.00 91.50 87 SER A N 1
ATOM 605 C CA . SER A 1 87 ? -6.219 -11.929 -10.899 1.00 91.50 87 SER A CA 1
ATOM 606 C C . SER A 1 87 ? -5.648 -10.783 -10.059 1.00 91.50 87 SER A C 1
ATOM 608 O O . SER A 1 87 ? -4.664 -10.963 -9.334 1.00 91.50 87 SER A O 1
ATOM 610 N N . ILE A 1 88 ? -6.288 -9.612 -10.112 1.00 93.06 88 ILE A N 1
ATOM 611 C CA . ILE A 1 88 ? -5.933 -8.475 -9.251 1.00 93.06 88 ILE A CA 1
ATOM 612 C C . ILE A 1 88 ? -5.900 -8.883 -7.771 1.00 93.06 88 ILE A C 1
ATOM 614 O O . ILE A 1 88 ? -4.931 -8.584 -7.080 1.00 93.06 88 ILE A O 1
ATOM 618 N N . VAL A 1 89 ? -6.875 -9.679 -7.321 1.00 93.75 89 VAL A N 1
ATOM 619 C CA . VAL A 1 89 ? -6.928 -10.250 -5.964 1.00 93.75 89 VAL A CA 1
ATOM 620 C C . VAL A 1 89 ? -5.653 -11.041 -5.651 1.00 93.75 89 VAL A C 1
ATOM 622 O O . VAL A 1 89 ? -4.996 -10.786 -4.647 1.00 93.75 89 VAL A O 1
ATOM 625 N N . GLY A 1 90 ? -5.225 -11.936 -6.547 1.00 92.69 90 GLY A N 1
ATOM 626 C CA . GLY A 1 90 ? -3.988 -12.703 -6.368 1.00 92.69 90 GLY A CA 1
ATOM 627 C C . GLY A 1 90 ? -2.709 -11.855 -6.423 1.00 92.69 90 GLY A C 1
ATOM 628 O O . GLY A 1 90 ? -1.691 -12.226 -5.829 1.00 92.69 90 GLY A O 1
ATOM 629 N N . LYS A 1 91 ? -2.725 -10.714 -7.124 1.00 93.62 91 LYS A N 1
ATOM 630 C CA . LYS A 1 91 ? -1.619 -9.743 -7.111 1.00 93.62 91 LYS A CA 1
ATOM 631 C C . LYS A 1 91 ? -1.565 -8.987 -5.779 1.00 93.62 91 LYS A C 1
ATOM 633 O O . LYS A 1 91 ? -0.485 -8.899 -5.201 1.00 93.62 91 LYS A O 1
ATOM 638 N N . LEU A 1 92 ? -2.705 -8.515 -5.271 1.00 95.94 92 LEU A N 1
ATOM 639 C CA . LEU A 1 92 ? -2.814 -7.793 -3.997 1.00 95.94 92 LEU A CA 1
ATOM 640 C C . LEU A 1 92 ? -2.526 -8.689 -2.783 1.00 95.94 92 LEU A C 1
ATOM 642 O O . LEU A 1 92 ? -1.884 -8.240 -1.839 1.00 95.94 92 LEU A O 1
ATOM 646 N N . ALA A 1 93 ? -2.887 -9.973 -2.836 1.00 95.50 93 ALA A N 1
ATOM 647 C CA . ALA A 1 93 ? -2.633 -10.931 -1.755 1.00 95.50 93 ALA A CA 1
ATOM 648 C C . ALA A 1 93 ? -1.144 -11.128 -1.404 1.00 95.50 93 ALA A C 1
ATOM 650 O O . ALA A 1 93 ? -0.813 -11.678 -0.357 1.00 95.50 93 ALA A O 1
ATOM 651 N N . GLN A 1 94 ? -0.227 -10.676 -2.267 1.00 92.75 94 GLN A N 1
ATOM 652 C CA . GLN A 1 94 ? 1.220 -10.720 -2.023 1.00 92.75 94 GLN A CA 1
ATOM 653 C C . GLN A 1 94 ? 1.727 -9.541 -1.176 1.00 92.75 94 GLN A C 1
ATOM 655 O O . GLN A 1 94 ? 2.902 -9.525 -0.820 1.00 92.75 94 GLN A O 1
ATOM 660 N N . VAL A 1 95 ? 0.879 -8.554 -0.872 1.00 96.69 95 VAL A N 1
ATOM 661 C CA . VAL A 1 95 ? 1.265 -7.329 -0.166 1.00 96.69 95 VAL A CA 1
ATOM 662 C C . VAL A 1 95 ? 0.767 -7.383 1.279 1.00 96.69 95 VAL A C 1
ATOM 664 O O . VAL A 1 95 ? -0.448 -7.360 1.490 1.00 96.69 95 VAL A O 1
ATOM 667 N N . PRO A 1 96 ? 1.666 -7.451 2.278 1.00 97.25 96 PRO A N 1
ATOM 668 C CA . PRO A 1 96 ? 1.282 -7.344 3.678 1.00 97.25 96 PRO A CA 1
ATOM 669 C C . PRO A 1 96 ? 0.873 -5.911 4.027 1.00 97.25 96 PRO A C 1
ATOM 671 O O . PRO A 1 96 ? 1.531 -4.955 3.618 1.00 97.25 96 PRO A O 1
ATOM 674 N N . VAL A 1 97 ? -0.179 -5.787 4.827 1.00 98.12 97 VAL A N 1
ATOM 675 C CA . VAL A 1 97 ? -0.602 -4.554 5.504 1.00 98.12 97 VAL A CA 1
ATOM 676 C C . VAL A 1 97 ? -0.977 -4.890 6.950 1.00 98.12 97 VAL A C 1
ATOM 678 O O . VAL A 1 97 ? -1.012 -6.064 7.331 1.00 98.12 97 VAL A O 1
ATOM 681 N N . PHE A 1 98 ? -1.212 -3.881 7.785 1.00 98.06 98 PHE A N 1
ATOM 682 C CA . PHE A 1 98 ? -1.248 -4.061 9.236 1.00 98.06 98 PHE A CA 1
ATOM 683 C C . PHE A 1 98 ? -2.455 -3.385 9.882 1.00 98.06 98 PHE A C 1
ATOM 685 O O . PHE A 1 98 ? -2.740 -2.223 9.622 1.00 98.06 98 PHE A O 1
ATOM 692 N N . LEU A 1 99 ? -3.145 -4.102 10.763 1.00 96.81 99 LEU A N 1
ATOM 693 C CA . LEU A 1 99 ? -4.168 -3.569 11.663 1.00 96.81 99 LEU A CA 1
ATOM 694 C C . LEU A 1 99 ? -3.610 -3.499 13.083 1.00 96.81 99 LEU A C 1
ATOM 696 O O . LEU A 1 99 ? -2.762 -4.305 13.462 1.00 96.81 99 LEU A O 1
ATOM 700 N N . ILE A 1 100 ? -4.134 -2.590 13.900 1.00 95.50 100 ILE A N 1
ATOM 701 C CA . ILE A 1 100 ? -3.908 -2.613 15.348 1.00 95.50 100 ILE A CA 1
ATOM 702 C C . ILE A 1 100 ? -5.146 -3.242 15.982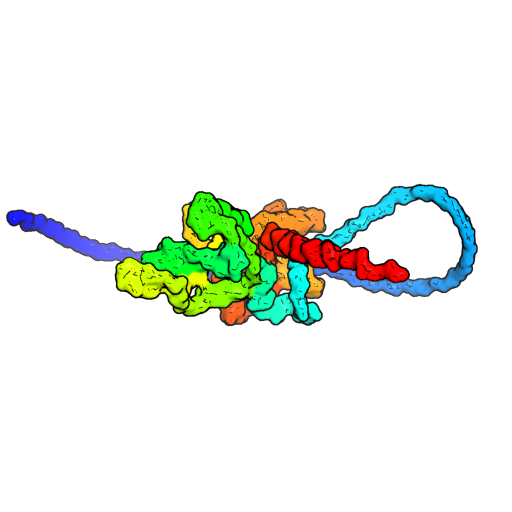 1.00 95.50 100 ILE A C 1
ATOM 704 O O . ILE A 1 100 ? -6.269 -2.802 15.737 1.00 95.50 100 ILE A O 1
ATOM 708 N N . THR A 1 101 ? -4.950 -4.301 16.763 1.00 94.38 101 THR A N 1
ATOM 709 C CA . THR A 1 101 ? -6.035 -5.100 17.355 1.00 94.38 101 THR A CA 1
ATOM 710 C C . THR A 1 101 ? -5.791 -5.369 18.833 1.00 94.38 101 THR A C 1
ATOM 712 O O . THR A 1 101 ? -4.647 -5.309 19.286 1.00 94.38 101 THR A O 1
ATOM 715 N N . SER A 1 102 ? -6.842 -5.694 19.585 1.00 91.81 102 SER A N 1
ATOM 716 C CA . SER A 1 102 ? -6.734 -6.236 20.945 1.00 91.81 102 SER A CA 1
ATOM 717 C C . SER A 1 102 ? -6.173 -7.668 20.948 1.00 91.81 102 SER A C 1
ATOM 719 O O . SER A 1 102 ? -6.026 -8.305 19.893 1.00 91.81 102 SER A O 1
ATOM 721 N N . ALA A 1 103 ? -5.918 -8.240 22.131 1.00 88.38 103 ALA A N 1
ATOM 722 C CA . ALA A 1 103 ? -5.522 -9.646 22.258 1.00 88.38 103 ALA A CA 1
ATOM 723 C C . ALA A 1 103 ? -6.583 -10.632 21.724 1.00 88.38 103 ALA A C 1
ATOM 725 O O . ALA A 1 103 ? -6.239 -11.744 21.310 1.00 88.38 103 ALA A O 1
ATOM 726 N N . GLY A 1 104 ? -7.849 -10.213 21.649 1.00 86.19 104 GLY A N 1
ATOM 727 C CA . GLY A 1 104 ? -8.939 -10.963 21.017 1.00 86.19 104 GLY A CA 1
ATOM 728 C C . GLY A 1 104 ? -8.993 -10.838 19.489 1.00 86.19 104 GLY A C 1
ATOM 729 O O . GLY A 1 104 ? -9.766 -11.541 18.850 1.00 86.19 104 GLY A O 1
ATOM 730 N N . GLY A 1 105 ? -8.174 -9.969 18.883 1.00 86.75 105 GLY A N 1
ATOM 731 C CA . GLY A 1 105 ? -8.179 -9.720 17.435 1.00 86.75 105 GLY A CA 1
ATOM 732 C C . GLY A 1 105 ? -9.213 -8.690 16.973 1.00 86.75 105 GLY A C 1
ATOM 733 O O . GLY A 1 105 ? -9.377 -8.498 15.772 1.00 86.75 105 GLY A O 1
ATOM 734 N N . GLN A 1 106 ? -9.883 -8.001 17.900 1.00 89.81 106 GLN A N 1
ATOM 735 C CA . GLN A 1 106 ? -10.802 -6.915 17.561 1.00 89.81 106 GLN A CA 1
ATOM 736 C C . GLN A 1 106 ? -10.005 -5.664 17.157 1.00 89.81 106 GLN A C 1
ATOM 738 O O . GLN A 1 106 ? -9.096 -5.289 17.901 1.00 89.81 106 GLN A O 1
ATOM 743 N N . PRO A 1 107 ? -10.294 -5.020 16.011 1.00 92.12 107 PRO A N 1
ATOM 744 C CA . PRO A 1 107 ? -9.609 -3.796 15.599 1.00 92.12 107 PRO A CA 1
ATOM 745 C C . PRO A 1 107 ? -9.859 -2.639 16.565 1.00 92.12 107 PRO A C 1
ATOM 747 O O . PRO A 1 107 ? -10.992 -2.423 16.989 1.00 92.12 107 PRO A O 1
ATOM 7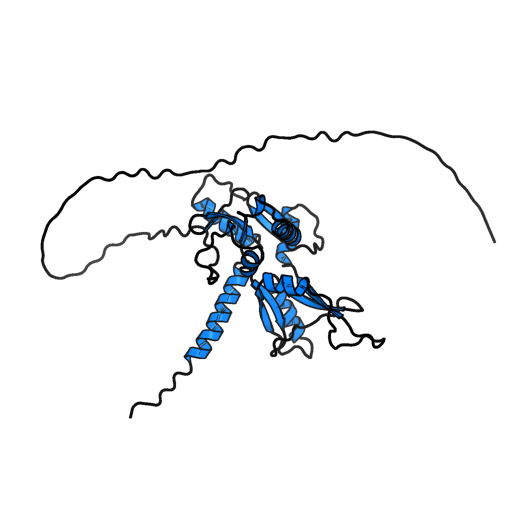50 N N . TYR A 1 108 ? -8.820 -1.856 16.855 1.00 91.50 108 TYR A N 1
ATOM 751 C CA . TYR A 1 108 ? -9.012 -0.563 17.506 1.00 91.50 108 TYR A CA 1
ATOM 752 C C . TYR A 1 108 ? -9.606 0.429 16.510 1.00 91.50 108 TYR A C 1
ATOM 754 O O . TYR A 1 108 ? -9.145 0.545 15.369 1.00 91.50 108 TYR A O 1
ATOM 762 N N . LEU A 1 109 ? -10.633 1.142 16.961 1.00 90.25 109 LEU A N 1
ATOM 763 C CA . LEU A 1 109 ? -11.338 2.142 16.176 1.00 90.25 109 LEU A CA 1
ATOM 764 C C . LEU A 1 109 ? -11.009 3.531 16.705 1.00 90.25 109 LEU A C 1
ATOM 766 O O . LEU A 1 109 ? -10.914 3.742 17.912 1.00 90.25 109 LEU A O 1
ATOM 770 N N . ALA A 1 110 ? -10.835 4.471 15.787 1.00 84.38 110 ALA A N 1
ATOM 771 C CA . ALA A 1 110 ? -10.603 5.862 16.112 1.00 84.38 110 ALA A CA 1
ATOM 772 C C . ALA A 1 110 ? -11.797 6.717 15.668 1.00 84.38 110 ALA A C 1
ATOM 774 O O . ALA A 1 110 ? -12.314 6.568 14.556 1.00 84.38 110 ALA A O 1
ATOM 775 N N . THR A 1 111 ? -12.212 7.644 16.528 1.00 79.50 111 THR A N 1
ATOM 776 C CA . THR A 1 111 ? -13.258 8.627 16.223 1.00 79.50 111 THR A CA 1
ATOM 777 C C . THR A 1 111 ? -12.654 9.763 15.398 1.00 79.50 111 THR A C 1
ATOM 779 O O . THR A 1 111 ? -12.268 10.797 15.936 1.00 79.50 111 THR A O 1
ATOM 782 N N . LEU A 1 112 ? -12.500 9.550 14.089 1.00 71.44 112 LEU A N 1
ATOM 783 C CA . LEU A 1 112 ? -11.993 10.581 13.167 1.00 71.44 112 LEU A CA 1
ATOM 784 C C . LEU A 1 112 ? -13.108 11.479 12.619 1.00 71.44 112 LEU A C 1
ATOM 786 O O . LEU A 1 112 ? -12.828 12.569 12.129 1.00 71.44 112 LEU A O 1
ATOM 790 N N . GLU A 1 113 ? -14.358 11.016 12.663 1.00 71.94 113 GLU A N 1
ATOM 791 C CA . GLU A 1 113 ? -15.530 11.726 12.150 1.00 71.94 113 GLU A CA 1
ATOM 792 C C . GLU A 1 113 ? -16.631 11.673 13.216 1.00 71.94 113 GLU A C 1
ATOM 794 O O . GLU A 1 113 ? -16.805 10.645 13.868 1.00 71.94 113 GLU A O 1
ATOM 799 N N . GLU A 1 114 ? -17.404 12.749 13.384 1.00 70.12 114 GLU A N 1
ATOM 800 C CA . GLU A 1 114 ? -18.390 12.901 14.476 1.00 70.12 114 GLU A CA 1
ATOM 801 C C . GLU A 1 114 ? -19.438 11.771 14.551 1.00 70.12 114 GLU A C 1
ATOM 803 O O . GLU A 1 114 ? -20.000 11.504 15.611 1.00 70.12 114 GLU A O 1
ATOM 808 N N . SER A 1 115 ? -19.682 11.076 13.435 1.00 71.06 115 SER A N 1
ATOM 809 C CA . SER A 1 115 ? -20.640 9.967 13.324 1.00 71.06 115 SER A CA 1
ATOM 810 C C . SER A 1 115 ? -20.008 8.625 12.939 1.00 71.06 115 SER A C 1
ATOM 812 O O . SER A 1 115 ? -20.737 7.647 12.738 1.00 71.06 115 SER A O 1
ATOM 814 N N . ARG A 1 116 ? -18.670 8.541 12.819 1.00 84.94 116 ARG A N 1
ATOM 815 C CA . ARG A 1 116 ? -18.003 7.306 12.384 1.00 84.94 116 ARG A CA 1
ATOM 816 C C . ARG A 1 116 ? -16.807 6.907 13.227 1.00 84.94 116 ARG A C 1
ATOM 818 O O . ARG A 1 116 ? -15.921 7.696 13.543 1.00 84.94 116 ARG A O 1
ATOM 825 N N . GLN A 1 117 ? -16.766 5.609 13.478 1.00 90.12 117 GLN A N 1
ATOM 826 C CA . GLN A 1 117 ? -15.619 4.894 13.997 1.00 90.12 117 GLN A CA 1
ATOM 827 C C . GLN A 1 117 ? -14.788 4.375 12.824 1.00 90.12 117 GLN A C 1
ATOM 829 O O . GLN A 1 117 ? -15.313 3.764 11.892 1.00 90.12 117 GLN A O 1
ATOM 834 N N . VAL A 1 118 ? -13.485 4.634 12.840 1.00 91.69 118 VAL A N 1
ATOM 835 C CA . VAL A 1 118 ? -12.598 4.305 11.722 1.00 91.69 118 VAL A CA 1
ATOM 836 C C . VAL A 1 118 ? -11.535 3.313 12.171 1.00 91.69 118 VAL A C 1
ATOM 838 O O . VAL A 1 118 ? -10.715 3.624 13.031 1.00 91.69 118 VAL A O 1
ATOM 841 N N . GLY A 1 119 ? -11.522 2.130 11.558 1.00 93.50 119 GLY A N 1
ATOM 842 C CA . GLY A 1 119 ? -10.414 1.184 11.660 1.00 93.50 119 GLY A CA 1
ATOM 843 C C . GLY A 1 119 ? -9.321 1.529 10.648 1.00 93.50 119 GLY A C 1
ATOM 844 O O . GLY A 1 119 ? -9.593 1.631 9.449 1.00 93.50 119 GLY A O 1
ATOM 845 N N . LEU A 1 120 ? -8.085 1.714 11.114 1.00 95.00 120 LEU A N 1
ATOM 846 C CA . LEU A 1 120 ? -6.949 2.096 10.268 1.00 95.00 120 LEU A CA 1
ATOM 847 C C . LEU A 1 120 ? -6.113 0.879 9.861 1.00 95.00 120 LEU A C 1
ATOM 849 O O . LEU A 1 120 ? -5.653 0.129 10.719 1.00 95.00 120 LEU A O 1
ATOM 853 N N . ILE A 1 121 ? -5.887 0.723 8.554 1.00 97.25 121 ILE A N 1
ATOM 854 C CA . ILE A 1 121 ? -5.051 -0.326 7.957 1.00 97.25 121 ILE A CA 1
ATOM 855 C C . ILE A 1 121 ? -3.765 0.302 7.414 1.00 97.25 121 ILE A C 1
ATOM 857 O O . ILE A 1 121 ? -3.788 1.014 6.414 1.00 97.25 121 ILE A O 1
ATOM 861 N N . PHE A 1 122 ? -2.639 0.021 8.053 1.00 97.75 122 PHE A N 1
ATOM 862 C CA . PHE A 1 122 ? -1.344 0.639 7.799 1.00 97.75 122 PHE A CA 1
ATOM 863 C C . PHE A 1 122 ? -0.534 -0.105 6.735 1.00 97.75 122 PHE A C 1
ATOM 865 O O . PHE A 1 122 ? -0.420 -1.331 6.766 1.00 97.75 122 PHE A O 1
ATOM 872 N N . PHE A 1 123 ? 0.093 0.649 5.830 1.00 97.31 123 PHE A N 1
ATOM 873 C CA . PHE A 1 123 ? 1.068 0.116 4.866 1.00 97.31 123 PHE A CA 1
ATOM 874 C C . PHE A 1 123 ? 2.489 -0.010 5.435 1.00 97.31 123 PHE A C 1
ATOM 876 O O . PHE A 1 123 ? 3.278 -0.804 4.924 1.00 97.31 123 PHE A O 1
ATOM 883 N N . SER A 1 124 ? 2.806 0.743 6.494 1.00 96.81 124 SER A N 1
ATOM 884 C CA . SER A 1 124 ? 4.090 0.691 7.199 1.00 96.81 124 SER A CA 1
ATOM 885 C C . SER A 1 124 ? 3.922 0.047 8.570 1.00 96.81 124 SER A C 1
ATOM 887 O O . SER A 1 124 ? 3.049 0.428 9.356 1.00 96.81 124 SER A O 1
ATOM 889 N N . ILE A 1 125 ? 4.797 -0.916 8.862 1.00 96.06 125 ILE A N 1
ATOM 890 C CA . ILE A 1 125 ? 4.889 -1.530 10.185 1.00 96.06 125 ILE A CA 1
ATOM 891 C C . ILE A 1 125 ? 5.375 -0.519 11.227 1.00 96.06 125 ILE A C 1
ATOM 893 O O . ILE A 1 125 ? 4.913 -0.532 12.365 1.00 96.06 125 ILE A O 1
ATOM 897 N N . GLU A 1 126 ? 6.266 0.392 10.844 1.00 96.19 126 GLU A N 1
ATOM 898 C CA . GLU A 1 126 ? 6.804 1.430 11.717 1.00 96.19 126 GLU A CA 1
ATOM 899 C C . GLU A 1 126 ? 5.726 2.434 12.122 1.00 96.19 126 GLU A C 1
ATOM 901 O O . GLU A 1 126 ? 5.633 2.788 13.295 1.00 96.19 126 GLU A O 1
ATOM 906 N N . ASP A 1 127 ? 4.885 2.867 11.183 1.00 96.81 127 ASP A N 1
ATOM 907 C CA . ASP A 1 127 ? 3.784 3.782 11.488 1.00 96.81 127 ASP A CA 1
ATOM 908 C C . ASP A 1 127 ? 2.706 3.094 12.340 1.00 96.81 127 ASP A C 1
ATOM 910 O O . ASP A 1 127 ? 2.254 3.674 13.328 1.00 96.81 127 ASP A O 1
ATOM 914 N N . ALA A 1 128 ? 2.378 1.828 12.053 1.00 96.44 128 ALA A N 1
ATOM 915 C CA . ALA A 1 128 ? 1.499 1.030 12.913 1.00 96.44 128 ALA A CA 1
ATOM 916 C C . ALA A 1 128 ? 2.065 0.874 14.336 1.00 96.44 128 ALA A C 1
ATOM 918 O O . ALA A 1 128 ? 1.327 0.978 15.314 1.00 96.44 128 ALA A O 1
ATOM 919 N N . THR A 1 129 ? 3.378 0.652 14.459 1.00 95.75 129 THR A N 1
ATOM 920 C CA . THR A 1 129 ? 4.062 0.488 15.750 1.00 95.75 129 THR A CA 1
ATOM 921 C C . THR A 1 129 ? 4.013 1.770 16.565 1.00 95.75 129 THR A C 1
ATOM 923 O O . THR A 1 129 ? 3.596 1.723 17.717 1.00 95.75 129 THR A O 1
ATOM 926 N N . LYS A 1 130 ? 4.336 2.922 15.964 1.00 95.44 130 LYS A N 1
ATOM 927 C CA . LYS A 1 130 ? 4.262 4.224 16.648 1.00 95.44 130 LYS A CA 1
ATOM 928 C C . LYS A 1 130 ? 2.860 4.497 17.186 1.00 95.44 130 LYS A C 1
ATOM 930 O O . LYS A 1 130 ? 2.713 4.893 18.338 1.00 95.44 130 LYS A O 1
ATOM 935 N N . VAL A 1 131 ? 1.829 4.267 16.368 1.00 93.81 131 VAL A N 1
ATOM 936 C CA . VAL A 1 131 ? 0.435 4.483 16.783 1.00 93.81 131 VAL A CA 1
ATOM 937 C C . VAL A 1 131 ? 0.040 3.505 17.891 1.00 93.81 131 VAL A C 1
ATOM 939 O O . VAL A 1 131 ? -0.572 3.912 18.873 1.00 93.81 131 VAL A O 1
ATOM 942 N N . MET A 1 132 ? 0.424 2.232 17.784 1.00 94.06 132 MET A N 1
ATOM 943 C CA . MET A 1 132 ? 0.160 1.231 18.821 1.00 94.06 132 MET A CA 1
ATOM 944 C C . MET A 1 132 ? 0.850 1.578 20.149 1.00 94.06 132 MET A C 1
ATOM 946 O O . MET A 1 132 ? 0.239 1.446 21.205 1.00 94.06 132 MET A O 1
ATOM 950 N N . GLU A 1 133 ? 2.111 2.009 20.120 1.00 93.50 133 GLU A N 1
ATOM 951 C CA . GLU A 1 133 ? 2.852 2.422 21.318 1.00 93.50 133 GLU A CA 1
ATOM 952 C C . GLU A 1 133 ? 2.205 3.639 21.977 1.00 93.50 133 GLU A C 1
ATOM 954 O O . GLU A 1 133 ? 2.011 3.648 23.190 1.00 93.50 133 GLU A O 1
ATOM 959 N N . GLN A 1 134 ? 1.780 4.622 21.181 1.00 90.69 134 GLN A N 1
ATOM 960 C CA . GLN A 1 134 ? 1.010 5.764 21.676 1.00 90.69 134 GLN A CA 1
ATOM 961 C C . GLN A 1 134 ? -0.329 5.337 22.287 1.00 90.69 134 GLN A C 1
ATOM 963 O O . GLN A 1 134 ? -0.719 5.866 23.324 1.00 90.69 134 GLN A O 1
ATOM 968 N N . MET A 1 135 ? -1.029 4.367 21.689 1.00 88.94 135 MET A N 1
ATOM 969 C CA . MET A 1 135 ? -2.259 3.813 22.263 1.00 88.94 135 MET A CA 1
ATOM 970 C C . MET A 1 135 ? -1.993 3.166 23.621 1.00 88.94 135 MET A C 1
ATOM 972 O O . MET A 1 135 ? -2.729 3.443 24.555 1.00 88.94 135 MET A O 1
ATOM 976 N N . LYS A 1 136 ? -0.916 2.384 23.758 1.00 89.94 136 LYS A N 1
ATOM 977 C CA . LYS A 1 136 ? -0.538 1.725 25.022 1.00 89.94 136 LYS A CA 1
ATOM 978 C C . LYS A 1 136 ? -0.169 2.682 26.148 1.00 89.94 136 LYS A C 1
ATOM 980 O O . LYS A 1 136 ? -0.260 2.305 27.310 1.00 89.94 136 LYS A O 1
ATOM 985 N N . MET A 1 137 ? 0.287 3.888 25.815 1.00 86.62 137 MET A N 1
ATOM 986 C CA . MET A 1 137 ? 0.550 4.930 26.811 1.00 86.62 137 MET A CA 1
ATOM 987 C C . MET A 1 137 ? -0.742 5.537 27.374 1.00 86.62 137 MET A C 1
ATOM 989 O O . MET A 1 137 ? -0.709 6.143 28.443 1.00 86.62 137 MET A O 1
ATOM 993 N N . ASN A 1 138 ? -1.870 5.367 26.681 1.00 79.31 138 ASN A N 1
ATOM 994 C CA . ASN A 1 138 ? -3.190 5.769 27.149 1.00 79.31 138 ASN A CA 1
ATOM 995 C C . ASN A 1 1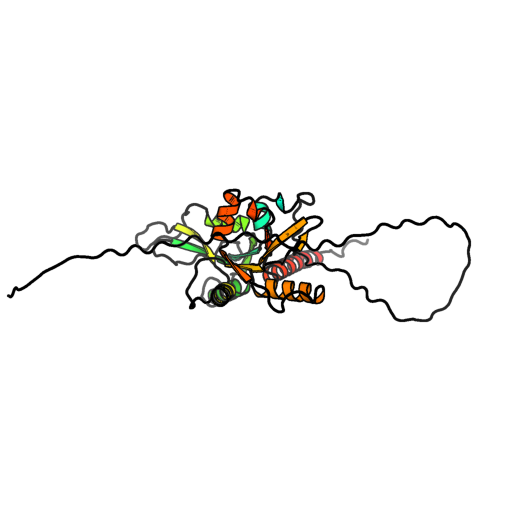38 ? -3.907 4.558 27.776 1.00 79.31 138 ASN A C 1
ATOM 997 O O . ASN A 1 138 ? -3.756 3.429 27.314 1.00 79.31 138 ASN A O 1
ATOM 1001 N N . ALA A 1 139 ? -4.696 4.782 28.830 1.00 68.19 139 ALA A N 1
ATOM 1002 C CA . ALA A 1 139 ? -5.413 3.703 29.512 1.00 68.19 139 ALA A CA 1
ATOM 1003 C C . ALA A 1 139 ? -6.390 2.975 28.565 1.00 68.19 139 ALA A C 1
ATOM 1005 O O . ALA A 1 139 ? -7.127 3.625 27.820 1.00 68.19 139 ALA A O 1
ATOM 1006 N N . GLY A 1 140 ? -6.430 1.639 28.631 1.00 74.38 140 GLY A N 1
ATOM 1007 C CA . GLY A 1 140 ? -7.415 0.807 27.923 1.00 74.38 140 GLY A CA 1
ATOM 1008 C C . GLY A 1 140 ? -6.961 0.214 26.584 1.00 74.38 140 GLY A C 1
ATOM 1009 O O . GLY A 1 140 ? -7.796 -0.298 25.835 1.00 74.38 140 GLY A O 1
ATOM 1010 N N . ALA A 1 141 ? -5.666 0.272 26.261 1.00 84.25 141 ALA A N 1
ATOM 1011 C CA . ALA A 1 141 ? -5.093 -0.366 25.071 1.00 84.25 141 ALA A CA 1
ATOM 1012 C C . ALA A 1 141 ? -3.789 -1.137 25.353 1.00 84.25 141 ALA A C 1
ATOM 1014 O O . ALA A 1 141 ? -2.980 -1.365 24.452 1.00 84.25 141 ALA A O 1
ATOM 1015 N N . GLU A 1 142 ? -3.578 -1.578 26.593 1.00 87.50 142 GLU A N 1
ATOM 1016 C CA . GLU A 1 142 ? -2.365 -2.263 27.061 1.00 87.50 142 GLU A CA 1
ATOM 1017 C C . GLU A 1 142 ? -2.081 -3.540 26.247 1.00 87.50 142 GLU A C 1
ATOM 1019 O O . GLU A 1 142 ? -0.936 -3.860 25.910 1.00 87.50 142 GLU A O 1
ATOM 1024 N N . GLU A 1 143 ? -3.149 -4.231 25.843 1.00 90.06 143 GLU A N 1
ATOM 1025 C CA . GLU A 1 143 ? -3.113 -5.456 25.043 1.00 90.06 143 GLU A CA 1
ATOM 1026 C C . GLU A 1 143 ? -3.002 -5.215 23.528 1.00 90.06 143 GLU A C 1
ATOM 1028 O O . GLU A 1 143 ? -3.110 -6.159 22.737 1.00 90.06 143 GLU A O 1
ATOM 1033 N N . ALA A 1 144 ? -2.819 -3.965 23.087 1.00 93.12 144 ALA A N 1
ATOM 1034 C CA . ALA A 1 144 ? -2.729 -3.664 21.668 1.00 93.12 144 ALA A CA 1
ATOM 1035 C C . ALA A 1 144 ? -1.578 -4.422 20.993 1.00 93.12 144 ALA A C 1
ATOM 1037 O O . ALA A 1 144 ? -0.455 -4.526 21.502 1.00 93.12 144 ALA A O 1
ATOM 1038 N N . ARG A 1 145 ? -1.865 -4.970 19.817 1.00 94.31 145 ARG A N 1
ATOM 1039 C CA . ARG A 1 145 ? -0.906 -5.715 19.008 1.00 94.31 145 ARG A CA 1
ATOM 1040 C C . ARG A 1 145 ? -1.130 -5.455 17.533 1.00 94.31 145 ARG A C 1
ATOM 1042 O O . ARG A 1 145 ? -2.257 -5.241 17.080 1.00 94.31 145 ARG A O 1
ATOM 1049 N N . ILE A 1 146 ? -0.049 -5.561 16.778 1.00 95.31 146 ILE A N 1
ATOM 1050 C CA . ILE A 1 146 ? -0.100 -5.488 15.326 1.00 95.31 146 ILE A CA 1
ATOM 1051 C C . ILE A 1 146 ? -0.582 -6.831 14.785 1.00 95.31 146 ILE A C 1
ATOM 1053 O O . ILE A 1 146 ? 0.022 -7.876 15.032 1.00 95.31 146 ILE A O 1
ATOM 1057 N N . PHE A 1 147 ? -1.682 -6.792 14.045 1.00 95.19 147 PHE A N 1
ATOM 1058 C CA . PHE A 1 147 ? -2.243 -7.921 13.330 1.00 95.19 147 PHE A CA 1
ATOM 1059 C C . PHE A 1 147 ? -1.943 -7.777 11.835 1.00 95.19 147 PHE A C 1
ATOM 1061 O O . PHE A 1 147 ? -2.456 -6.854 11.195 1.00 95.19 147 PHE A O 1
ATOM 1068 N N . PRO A 1 148 ? -1.115 -8.659 11.259 1.00 94.94 148 PRO A N 1
ATOM 1069 C CA . PRO A 1 148 ? -0.870 -8.630 9.831 1.00 94.94 148 PRO A CA 1
ATOM 1070 C C . PRO A 1 148 ? -2.045 -9.209 9.041 1.00 94.94 148 PRO A C 1
ATOM 1072 O O . PRO A 1 148 ? -2.625 -10.228 9.417 1.00 94.94 148 PRO A O 1
ATOM 1075 N N . LEU A 1 149 ? -2.329 -8.599 7.897 1.00 95.50 149 LEU A N 1
ATOM 1076 C CA . LEU A 1 149 ? -3.275 -9.075 6.894 1.00 95.50 149 LEU A CA 1
ATOM 1077 C C . LEU A 1 149 ? -2.710 -8.834 5.488 1.00 95.50 149 LEU A C 1
ATOM 1079 O O . LEU A 1 149 ? -1.652 -8.227 5.316 1.00 95.50 149 LEU A O 1
ATOM 1083 N N . THR A 1 150 ? -3.410 -9.316 4.471 1.00 97.12 150 THR A N 1
ATOM 1084 C CA . THR A 1 150 ? -3.049 -9.095 3.070 1.00 97.12 150 THR A CA 1
ATOM 1085 C C . THR A 1 150 ? -3.879 -7.967 2.463 1.00 97.12 150 THR A C 1
ATOM 1087 O O . THR A 1 150 ? -5.008 -7.698 2.885 1.00 97.12 150 THR A O 1
ATOM 1090 N N . LEU A 1 151 ? -3.315 -7.277 1.472 1.00 98.00 151 LEU A N 1
ATOM 1091 C CA . LEU A 1 151 ? -3.947 -6.104 0.877 1.00 98.00 151 LEU A CA 1
ATOM 1092 C C . LEU A 1 151 ? -5.268 -6.432 0.169 1.00 98.00 151 LEU A C 1
ATOM 1094 O O . LEU A 1 151 ? -6.174 -5.613 0.202 1.00 98.00 151 LEU A O 1
ATOM 1098 N N . ASP A 1 152 ? -5.435 -7.619 -0.416 1.00 97.06 152 ASP A N 1
ATOM 1099 C CA . ASP A 1 152 ? -6.731 -8.049 -0.964 1.00 97.06 152 ASP A CA 1
ATOM 1100 C C . ASP A 1 152 ? -7.831 -8.047 0.111 1.00 97.06 152 ASP A C 1
ATOM 1102 O O . ASP A 1 152 ? -8.907 -7.493 -0.109 1.00 97.06 152 ASP A O 1
ATOM 1106 N N . LYS A 1 153 ? -7.528 -8.557 1.312 1.00 97.38 153 LYS A N 1
ATOM 1107 C CA . LYS A 1 153 ? -8.447 -8.532 2.458 1.00 97.38 153 LYS A CA 1
ATOM 1108 C C . LYS A 1 153 ? -8.684 -7.128 2.981 1.00 97.38 153 LYS A C 1
ATOM 1110 O O . LYS A 1 153 ? -9.821 -6.773 3.274 1.00 97.38 153 LYS A O 1
ATOM 1115 N N . ALA A 1 154 ? -7.653 -6.293 3.013 1.00 97.12 154 ALA A N 1
ATOM 1116 C CA . ALA A 1 154 ? -7.827 -4.883 3.339 1.00 97.12 154 ALA A CA 1
ATOM 1117 C C . ALA A 1 154 ? -8.749 -4.163 2.341 1.00 97.12 154 ALA A C 1
ATOM 1119 O O . ALA A 1 154 ? -9.596 -3.374 2.755 1.00 97.12 154 ALA A O 1
ATOM 1120 N N . MET A 1 155 ? -8.635 -4.453 1.040 1.00 96.25 155 MET A N 1
ATOM 1121 C CA . MET A 1 155 ? -9.514 -3.876 0.019 1.00 96.25 155 MET A CA 1
ATOM 1122 C C . MET A 1 155 ? -10.966 -4.336 0.190 1.00 96.25 155 MET A C 1
ATOM 1124 O O . MET A 1 155 ? -11.868 -3.512 0.052 1.00 96.25 155 MET A O 1
ATOM 1128 N N . GLU A 1 156 ? -11.205 -5.606 0.538 1.00 95.75 156 GLU A N 1
ATOM 1129 C CA . GLU A 1 156 ? -12.545 -6.099 0.906 1.00 95.75 156 GLU A CA 1
ATOM 1130 C C . GLU A 1 156 ? -13.118 -5.304 2.094 1.00 95.75 156 GLU A C 1
ATOM 1132 O O . GLU A 1 156 ? -14.247 -4.818 2.028 1.00 95.75 156 GLU A O 1
ATOM 1137 N N . MET A 1 157 ? -12.320 -5.099 3.149 1.00 95.69 157 MET A N 1
ATOM 1138 C CA . MET A 1 157 ? -12.733 -4.361 4.350 1.00 95.69 157 MET A CA 1
ATOM 1139 C C . MET A 1 157 ? -13.046 -2.886 4.069 1.00 95.69 157 MET A C 1
ATOM 1141 O O . MET A 1 157 ? -14.007 -2.347 4.611 1.00 95.69 157 MET A O 1
ATOM 1145 N N . VAL A 1 158 ? -12.256 -2.229 3.218 1.00 94.62 158 VAL A N 1
ATOM 1146 C CA . VAL A 1 158 ? -12.442 -0.813 2.854 1.00 94.62 158 VAL A CA 1
ATOM 1147 C C . VAL A 1 158 ? -13.651 -0.617 1.934 1.00 94.62 158 VAL A C 1
ATOM 1149 O O . VAL A 1 158 ? -14.324 0.407 2.023 1.00 94.62 158 VAL A O 1
ATOM 1152 N N . LYS A 1 159 ? -13.951 -1.591 1.063 1.00 94.06 159 LYS A N 1
ATOM 1153 C CA . LYS A 1 159 ? -15.127 -1.568 0.172 1.00 94.06 159 LYS A CA 1
ATOM 1154 C C . LYS A 1 159 ? -16.427 -1.982 0.883 1.00 94.06 159 LYS A C 1
ATOM 1156 O O . LYS A 1 159 ? -17.507 -1.807 0.317 1.00 94.06 159 LYS A O 1
ATOM 1161 N N . ALA A 1 160 ? -16.347 -2.540 2.092 1.00 94.38 160 ALA A N 1
ATOM 1162 C CA . ALA A 1 160 ? -17.515 -2.972 2.848 1.00 94.38 160 ALA A CA 1
ATOM 1163 C C . ALA A 1 160 ? -18.429 -1.790 3.217 1.00 94.38 160 ALA A C 1
ATOM 1165 O O . ALA A 1 160 ? -17.981 -0.669 3.467 1.00 94.38 160 ALA A O 1
ATOM 1166 N N . LYS A 1 161 ? -19.740 -2.050 3.275 1.00 93.62 161 LYS A N 1
ATOM 1167 C CA . LYS A 1 161 ? -20.715 -1.051 3.730 1.00 93.62 161 LYS A CA 1
ATOM 1168 C C . LYS A 1 161 ? -20.452 -0.701 5.202 1.00 93.62 161 LYS A C 1
ATOM 1170 O O . LYS A 1 161 ? -20.059 -1.592 5.956 1.00 93.62 161 LYS A O 1
ATOM 1175 N N . PRO A 1 162 ? -20.711 0.549 5.630 1.00 92.19 162 PRO A N 1
ATOM 1176 C CA . PRO A 1 162 ? -20.629 0.907 7.040 1.00 92.19 162 PRO A CA 1
ATOM 1177 C C . PRO A 1 162 ? -21.479 -0.039 7.897 1.00 92.19 162 PRO A C 1
ATOM 1179 O O . PRO A 1 162 ? -22.614 -0.352 7.536 1.00 92.19 162 PRO A O 1
ATOM 1182 N N . THR A 1 163 ? -20.938 -0.475 9.032 1.00 91.06 163 THR A N 1
ATOM 1183 C CA . THR A 1 163 ? -21.608 -1.392 9.976 1.00 91.06 163 THR A CA 1
ATOM 1184 C C . THR A 1 163 ? -21.715 -0.747 11.356 1.00 91.06 163 THR A C 1
ATOM 1186 O O . THR A 1 163 ? -20.895 0.108 11.657 1.00 91.06 163 THR A O 1
ATOM 1189 N N . PRO A 1 164 ? -22.687 -1.091 12.214 1.00 90.12 164 PRO A N 1
ATOM 1190 C CA . PRO A 1 164 ? -22.739 -0.536 13.567 1.00 90.12 164 PRO A CA 1
ATOM 1191 C C . PRO A 1 164 ? -21.466 -0.866 14.359 1.00 90.12 164 PRO A C 1
ATOM 1193 O O . PRO A 1 164 ? -21.033 -2.016 14.385 1.00 90.12 164 PRO A O 1
ATOM 1196 N N . SER A 1 165 ? -20.870 0.125 15.025 1.00 86.62 165 SER A N 1
ATOM 1197 C CA . SER A 1 165 ? -19.641 -0.059 15.811 1.00 86.62 165 SER A CA 1
ATOM 1198 C C . SER A 1 165 ? -19.896 -0.596 17.224 1.00 86.62 165 SER A C 1
ATOM 1200 O O . SER A 1 165 ? -18.945 -0.816 17.969 1.00 86.62 165 SER A O 1
ATOM 1202 N N . GLY A 1 166 ? -21.163 -0.714 17.637 1.00 85.38 166 GLY A N 1
ATOM 1203 C CA . GLY A 1 166 ? -21.553 -1.018 19.020 1.00 85.38 166 GLY A CA 1
ATOM 1204 C C . GLY A 1 166 ? -21.424 0.163 19.993 1.00 85.38 166 GLY A C 1
ATOM 1205 O O . GLY A 1 166 ? -21.707 0.006 21.176 1.00 85.38 166 GLY A O 1
ATOM 1206 N N . LEU A 1 167 ? -21.028 1.346 19.508 1.00 83.69 167 LEU A N 1
ATOM 1207 C CA . LEU A 1 167 ? -20.970 2.587 20.283 1.00 83.69 167 LEU A CA 1
ATOM 1208 C C . LEU A 1 167 ? -22.089 3.528 19.841 1.00 83.69 167 LEU A C 1
ATOM 1210 O O . LEU A 1 167 ? -22.508 3.499 18.685 1.00 83.69 167 LEU A O 1
ATOM 1214 N N . LYS A 1 168 ? -22.540 4.392 20.751 1.00 86.75 168 LYS A N 1
ATOM 1215 C CA . LYS A 1 168 ? -23.569 5.400 20.480 1.00 86.75 168 LYS A CA 1
ATOM 1216 C C . LYS A 1 168 ? -22.991 6.806 20.557 1.00 86.75 168 LYS A C 1
ATOM 1218 O O . LYS A 1 168 ? -22.103 7.074 21.364 1.00 86.75 168 LYS A O 1
ATOM 1223 N N . SER A 1 169 ? -23.502 7.701 19.722 1.00 84.38 169 SER A N 1
ATOM 1224 C CA . SER A 1 169 ? -23.225 9.132 19.808 1.00 84.38 169 SER A CA 1
ATOM 1225 C C . SER A 1 169 ? -23.922 9.749 21.025 1.00 84.38 169 SER A C 1
ATOM 1227 O O . SER A 1 169 ? -24.788 9.130 21.648 1.00 84.38 169 SER A O 1
ATOM 1229 N N . GLN A 1 170 ? -23.606 11.011 21.330 1.00 81.00 170 GLN A N 1
ATOM 1230 C CA . GLN A 1 170 ? -24.300 11.772 22.379 1.00 81.00 170 GLN A CA 1
ATOM 1231 C C . GLN A 1 170 ? -25.819 11.873 22.139 1.00 81.00 170 GLN A C 1
ATOM 1233 O O . GLN A 1 170 ? -26.584 11.968 23.091 1.00 81.00 170 GLN A O 1
ATOM 1238 N N . GLY A 1 171 ? -26.263 11.798 20.879 1.00 82.38 171 GLY A N 1
ATOM 1239 C CA . GLY A 1 171 ? -27.678 11.769 20.500 1.00 82.38 171 GLY A CA 1
ATOM 1240 C C . GLY A 1 171 ? -28.311 10.371 20.491 1.00 82.38 171 GLY A C 1
ATOM 1241 O O . GLY A 1 171 ? -29.406 10.217 19.962 1.00 82.38 171 GLY A O 1
ATOM 1242 N N . GLY A 1 172 ? -27.622 9.340 20.999 1.00 83.94 172 GLY A N 1
ATOM 1243 C CA . GLY A 1 172 ? -28.127 7.962 21.094 1.00 83.94 172 GLY A CA 1
ATOM 1244 C C . GLY A 1 172 ? -28.123 7.159 19.785 1.00 83.94 172 GLY A C 1
ATOM 1245 O O . GLY A 1 172 ? -28.551 6.000 19.784 1.00 83.94 172 GLY A O 1
ATOM 1246 N N . GLN A 1 173 ? -27.633 7.751 18.692 1.00 85.50 173 GLN A N 1
ATOM 1247 C CA . GLN A 1 173 ? -27.520 7.106 17.382 1.00 85.50 173 GLN A CA 1
ATOM 1248 C C . GLN A 1 173 ? -26.312 6.174 17.350 1.00 85.50 173 GLN A C 1
ATOM 1250 O O . GLN A 1 173 ? -25.262 6.514 17.896 1.00 85.50 173 GLN A O 1
ATOM 1255 N N . ASP A 1 174 ? -26.439 5.027 16.688 1.00 88.12 174 ASP A N 1
ATOM 1256 C CA . ASP A 1 174 ? -25.322 4.097 16.544 1.00 88.12 174 ASP A CA 1
ATOM 1257 C C . ASP A 1 174 ? -24.227 4.719 15.667 1.00 88.12 174 ASP A C 1
ATOM 1259 O O . ASP A 1 174 ? -24.485 5.226 14.572 1.00 88.12 174 ASP A O 1
ATOM 1263 N N . LEU A 1 175 ? -22.988 4.692 16.156 1.00 87.94 175 LEU A N 1
ATOM 1264 C CA . LEU A 1 175 ? -21.829 5.116 15.384 1.00 87.94 175 LEU A CA 1
ATOM 1265 C C . LEU A 1 175 ? -21.485 4.030 14.370 1.00 87.94 175 LEU A C 1
ATOM 1267 O O . LEU A 1 175 ? -21.451 2.842 14.691 1.00 87.94 175 LEU A O 1
ATOM 1271 N N . MET A 1 176 ? -21.210 4.438 13.134 1.00 90.81 176 MET A N 1
ATOM 1272 C CA . MET A 1 176 ? -20.923 3.492 12.060 1.00 90.81 176 MET A CA 1
ATOM 1273 C C . MET A 1 176 ? -19.419 3.260 11.935 1.00 90.81 176 MET A C 1
ATOM 1275 O O . MET A 1 176 ? -18.633 4.201 11.881 1.00 90.81 176 MET A O 1
ATOM 1279 N N . MET A 1 177 ? -19.018 2.001 11.856 1.00 91.81 177 MET A N 1
ATOM 1280 C CA . MET A 1 177 ? -17.666 1.534 11.616 1.00 91.81 177 MET A CA 1
ATOM 1281 C C . MET A 1 177 ? -17.371 1.441 10.118 1.00 91.81 177 MET A C 1
ATOM 1283 O O . MET A 1 177 ? -18.130 0.836 9.354 1.00 91.81 177 MET A O 1
ATOM 1287 N N . VAL A 1 178 ? -16.228 1.996 9.717 1.00 94.00 178 VAL A N 1
ATOM 1288 C CA . VAL A 1 178 ? -15.637 1.861 8.378 1.00 94.00 178 VAL A CA 1
ATOM 1289 C C . VAL A 1 178 ? -14.137 1.594 8.485 1.00 94.00 178 VAL A C 1
ATOM 1291 O O . VAL A 1 178 ? -13.505 1.985 9.466 1.00 94.00 178 VAL A O 1
ATOM 1294 N N . PHE A 1 179 ? -13.543 0.975 7.465 1.00 94.94 179 PHE A N 1
ATOM 1295 C CA . PHE A 1 179 ? -12.091 0.809 7.379 1.00 94.94 179 PHE A CA 1
ATOM 1296 C C . PHE A 1 179 ? -11.477 1.782 6.382 1.00 94.94 179 PHE A C 1
ATOM 1298 O O . PHE A 1 179 ? -12.060 2.079 5.338 1.00 94.94 179 PHE A O 1
ATOM 1305 N N . ARG A 1 180 ? -10.277 2.274 6.697 1.00 94.38 180 ARG A N 1
ATOM 1306 C CA . ARG A 1 180 ? -9.494 3.132 5.807 1.00 94.38 180 ARG A CA 1
ATOM 1307 C C . ARG A 1 180 ? -8.059 2.664 5.720 1.00 94.38 180 ARG A C 1
ATOM 1309 O O . ARG A 1 180 ? -7.458 2.245 6.706 1.00 94.38 180 ARG A O 1
ATOM 1316 N N . LEU A 1 181 ? -7.510 2.795 4.522 1.00 95.50 181 LEU A N 1
ATOM 1317 C CA . LEU A 1 181 ? -6.089 2.628 4.292 1.00 95.50 181 LEU A CA 1
ATOM 1318 C C . LEU A 1 181 ? -5.338 3.841 4.844 1.00 95.50 181 LEU A C 1
ATOM 1320 O O . LEU A 1 181 ? -5.718 4.984 4.590 1.00 95.50 181 LEU A O 1
ATOM 1324 N N . TYR A 1 182 ? -4.264 3.574 5.572 1.00 95.06 182 TYR A N 1
ATOM 1325 C CA . TYR A 1 182 ? -3.332 4.551 6.104 1.00 95.06 182 TYR A CA 1
ATOM 1326 C C . TYR A 1 182 ? -2.018 4.444 5.311 1.00 95.06 182 TYR A C 1
ATOM 1328 O O . TYR A 1 182 ? -1.294 3.448 5.462 1.00 95.06 182 TYR A O 1
ATOM 1336 N N . PRO A 1 183 ? -1.724 5.413 4.420 1.00 95.75 183 PRO A N 1
ATOM 1337 C CA . PRO A 1 183 ? -0.507 5.403 3.615 1.00 95.75 183 PRO A CA 1
ATOM 1338 C C . PRO A 1 183 ? 0.751 5.421 4.488 1.00 95.75 183 PRO A C 1
ATOM 1340 O O . PRO A 1 183 ? 0.756 6.010 5.565 1.00 95.75 183 PRO A O 1
ATOM 1343 N N . ASP A 1 184 ? 1.840 4.839 3.989 1.00 96.06 184 ASP A N 1
ATOM 1344 C CA . ASP A 1 184 ? 3.159 5.013 4.601 1.00 96.06 184 ASP A CA 1
ATOM 1345 C C . ASP A 1 184 ? 3.573 6.492 4.518 1.00 96.06 184 ASP A C 1
ATOM 1347 O O . ASP A 1 184 ? 3.718 7.066 3.428 1.00 96.06 184 ASP A O 1
ATOM 1351 N N . THR A 1 185 ? 3.760 7.118 5.681 1.00 94.19 185 THR A N 1
ATOM 1352 C CA . THR A 1 185 ? 4.029 8.556 5.777 1.00 94.19 185 THR A CA 1
ATOM 1353 C C . THR A 1 185 ? 5.372 8.955 5.165 1.00 94.19 185 THR A C 1
ATOM 1355 O O . THR A 1 185 ? 5.495 10.060 4.625 1.00 94.19 185 THR A O 1
ATOM 1358 N N . ALA A 1 186 ? 6.379 8.077 5.202 1.00 94.75 186 ALA A N 1
ATOM 1359 C CA . ALA A 1 186 ? 7.662 8.311 4.549 1.00 94.75 186 ALA A CA 1
ATOM 1360 C C . ALA A 1 186 ? 7.505 8.252 3.026 1.00 94.75 186 ALA A C 1
ATOM 1362 O O . ALA A 1 186 ? 8.030 9.110 2.312 1.00 94.75 186 ALA A O 1
ATOM 1363 N N . GLN A 1 187 ? 6.706 7.311 2.521 1.00 96.50 187 GLN A N 1
ATOM 1364 C CA . GLN A 1 187 ? 6.518 7.156 1.078 1.00 96.50 187 GLN A CA 1
ATOM 1365 C C . GLN A 1 187 ? 5.678 8.271 0.463 1.00 96.50 187 GLN A C 1
ATOM 1367 O O . GLN A 1 187 ? 5.969 8.703 -0.653 1.00 96.50 187 GLN A O 1
ATOM 1372 N N . VAL A 1 188 ? 4.715 8.832 1.197 1.00 94.81 188 VAL A N 1
ATOM 1373 C CA . VAL A 1 188 ? 4.010 10.052 0.763 1.00 94.81 188 VAL A CA 1
ATOM 1374 C C . VAL A 1 188 ? 4.992 11.222 0.590 1.00 94.81 188 VAL A C 1
ATOM 1376 O O . VAL A 1 188 ? 4.932 11.939 -0.413 1.00 94.81 188 VAL A O 1
ATOM 1379 N N . LYS A 1 189 ? 5.956 11.389 1.508 1.00 93.56 189 LYS A N 1
ATOM 1380 C CA . LYS A 1 189 ? 7.011 12.418 1.396 1.00 93.56 189 LYS A CA 1
ATOM 1381 C C . LYS A 1 189 ? 7.957 12.149 0.221 1.00 93.56 189 LYS A C 1
ATOM 1383 O O . LYS A 1 189 ? 8.291 13.071 -0.531 1.00 93.56 189 LYS A O 1
ATOM 1388 N N . ASN A 1 190 ? 8.355 10.892 0.030 1.00 94.56 190 ASN A N 1
ATOM 1389 C CA . ASN A 1 190 ? 9.193 10.468 -1.091 1.00 94.56 190 ASN A CA 1
ATOM 1390 C C . ASN A 1 190 ? 8.513 10.741 -2.440 1.00 94.56 190 ASN A C 1
ATOM 1392 O O . ASN A 1 190 ? 9.130 11.312 -3.337 1.00 94.56 190 ASN A O 1
ATOM 1396 N N . ALA A 1 191 ? 7.228 10.407 -2.568 1.00 94.75 191 ALA A N 1
ATOM 1397 C CA . ALA A 1 191 ? 6.424 10.686 -3.753 1.00 94.75 191 ALA A CA 1
ATOM 1398 C C . ALA A 1 191 ? 6.336 12.188 -4.054 1.00 94.75 191 ALA A C 1
ATOM 1400 O O . ALA A 1 191 ? 6.549 12.600 -5.195 1.00 94.75 191 ALA A O 1
ATOM 1401 N N . GLY A 1 192 ? 6.096 13.019 -3.032 1.00 92.25 192 GLY A N 1
ATOM 1402 C CA . GLY A 1 192 ? 6.101 14.478 -3.178 1.00 92.25 192 GLY A CA 1
ATOM 1403 C C . GLY A 1 192 ? 7.434 15.013 -3.710 1.00 92.25 192 GLY A C 1
ATOM 1404 O O . GLY A 1 192 ? 7.449 15.860 -4.604 1.00 92.25 192 GLY A O 1
ATOM 1405 N N . SER A 1 193 ? 8.542 14.445 -3.226 1.00 91.94 193 SER A N 1
ATOM 1406 C CA . SER A 1 193 ? 9.898 14.798 -3.660 1.00 91.94 193 SER A CA 1
ATOM 1407 C C . SER A 1 193 ? 10.164 14.413 -5.120 1.00 91.94 193 SER A C 1
ATOM 1409 O O . SER A 1 193 ? 10.746 15.203 -5.859 1.00 91.94 193 SER A O 1
ATOM 1411 N N . VAL A 1 194 ? 9.705 13.235 -5.564 1.00 92.19 194 VAL A N 1
ATOM 1412 C CA . VAL A 1 194 ? 9.831 12.793 -6.969 1.00 92.19 194 VAL A CA 1
ATOM 1413 C C . VAL A 1 194 ? 8.980 13.653 -7.908 1.00 92.19 194 VAL A C 1
ATOM 1415 O O . VAL A 1 194 ? 9.433 14.016 -8.989 1.00 92.19 194 VAL A O 1
ATOM 1418 N N . LEU A 1 195 ? 7.765 14.019 -7.495 1.00 90.00 195 LEU A N 1
ATOM 1419 C CA . LEU A 1 195 ? 6.835 14.810 -8.309 1.00 90.00 195 LEU A CA 1
ATOM 1420 C C . LEU A 1 195 ? 7.155 16.315 -8.336 1.00 90.00 195 LEU A C 1
ATOM 1422 O O . LEU A 1 195 ? 6.446 17.067 -9.005 1.00 90.00 195 LEU A O 1
ATOM 1426 N N . GLY A 1 196 ? 8.164 16.775 -7.586 1.00 85.62 196 GLY A N 1
ATOM 1427 C CA . GLY A 1 196 ? 8.480 18.200 -7.448 1.00 85.62 196 GLY A CA 1
ATOM 1428 C C . GLY A 1 196 ? 7.344 19.021 -6.824 1.00 85.62 196 GLY A C 1
ATOM 1429 O O . GLY A 1 196 ? 7.245 20.224 -7.063 1.00 85.62 196 GLY A O 1
ATOM 1430 N N . ARG A 1 197 ? 6.451 18.383 -6.054 1.00 78.06 197 ARG A N 1
ATOM 1431 C CA . ARG A 1 197 ? 5.292 19.033 -5.425 1.00 78.06 197 ARG A CA 1
ATOM 1432 C C . ARG A 1 197 ? 5.653 19.492 -4.013 1.00 78.06 197 ARG A C 1
ATOM 1434 O O . ARG A 1 197 ? 6.335 18.782 -3.276 1.00 78.06 197 ARG A O 1
ATOM 1441 N N . ARG A 1 198 ? 5.162 20.672 -3.609 1.00 61.72 198 ARG A N 1
ATOM 1442 C CA . ARG A 1 198 ? 5.210 21.088 -2.197 1.00 61.72 198 ARG A CA 1
ATOM 1443 C C . ARG A 1 198 ? 4.426 20.078 -1.357 1.00 61.72 198 ARG A C 1
ATOM 1445 O O . ARG A 1 198 ? 3.370 19.618 -1.783 1.00 61.72 198 ARG A O 1
ATOM 1452 N N . GLN A 1 199 ? 4.982 19.723 -0.198 1.00 55.09 199 GLN A N 1
ATOM 1453 C CA . GLN A 1 199 ? 4.413 18.729 0.709 1.00 55.09 199 GLN A CA 1
ATOM 1454 C C . GLN A 1 199 ? 2.947 19.070 1.009 1.00 55.09 199 GLN A C 1
ATOM 1456 O O . GLN A 1 199 ? 2.639 20.166 1.468 1.00 55.09 199 GLN A O 1
ATOM 1461 N N . GLY A 1 200 ? 2.059 18.126 0.727 1.00 51.06 200 GLY A N 1
ATOM 1462 C CA . GLY A 1 200 ? 0.645 18.172 1.066 1.00 51.06 200 GLY A CA 1
ATOM 1463 C C . GLY A 1 200 ? 0.188 16.752 1.371 1.00 51.06 200 GLY A C 1
ATOM 1464 O O . GLY A 1 200 ? 0.755 15.796 0.834 1.00 51.06 200 GLY A O 1
ATOM 1465 N N . ALA A 1 201 ? -0.790 16.606 2.262 1.00 51.88 201 ALA A N 1
ATOM 1466 C CA . ALA A 1 201 ? -1.366 15.310 2.590 1.00 51.88 201 ALA A CA 1
ATOM 1467 C C . ALA A 1 201 ? -2.049 14.738 1.339 1.00 51.88 201 ALA A C 1
ATOM 1469 O O . ALA A 1 201 ? -3.153 15.142 0.980 1.00 51.88 201 ALA A O 1
ATOM 1470 N N . SER A 1 202 ? -1.367 13.837 0.633 1.00 61.81 202 SER A N 1
ATOM 1471 C CA 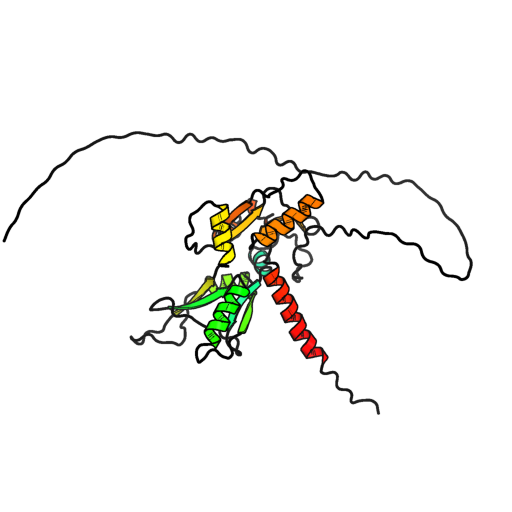. SER A 1 202 ? -2.011 13.022 -0.388 1.00 61.81 202 SER A CA 1
ATOM 1472 C C . SER A 1 202 ? -2.622 11.814 0.307 1.00 61.81 202 SER A C 1
ATOM 1474 O O . SER A 1 202 ? -1.897 11.025 0.906 1.00 61.81 202 SER A O 1
ATOM 1476 N N . ASN A 1 203 ? -3.939 11.637 0.195 1.00 70.56 203 ASN A N 1
ATOM 1477 C CA . ASN A 1 203 ? -4.631 10.438 0.691 1.00 70.56 203 ASN A CA 1
ATOM 1478 C C . ASN A 1 203 ? -4.402 9.209 -0.217 1.00 70.56 203 ASN A C 1
ATOM 1480 O O . ASN A 1 203 ? -5.032 8.164 -0.054 1.00 70.56 203 ASN A O 1
ATOM 1484 N N . THR A 1 204 ? -3.523 9.334 -1.211 1.00 87.81 204 THR A N 1
ATOM 1485 C CA . THR A 1 204 ? -3.170 8.274 -2.157 1.00 87.81 204 THR A CA 1
ATOM 1486 C C . THR A 1 204 ? -2.030 7.429 -1.614 1.00 87.81 204 THR A C 1
ATOM 1488 O O . THR A 1 204 ? -1.085 7.968 -1.039 1.00 87.81 204 THR A O 1
ATOM 1491 N N . ILE A 1 205 ? -2.052 6.127 -1.886 1.00 96.25 205 ILE A N 1
ATOM 1492 C CA . ILE A 1 205 ? -0.914 5.255 -1.576 1.00 96.25 205 ILE A CA 1
ATOM 1493 C C . ILE A 1 205 ? 0.022 5.269 -2.787 1.00 96.25 205 ILE A C 1
ATOM 1495 O O . ILE A 1 205 ? -0.396 4.838 -3.864 1.00 96.25 205 ILE A O 1
ATOM 1499 N N . PRO A 1 206 ? 1.248 5.805 -2.658 1.00 96.56 206 PRO A N 1
ATOM 1500 C CA . PRO A 1 206 ? 2.151 5.928 -3.790 1.00 96.56 206 PRO A CA 1
ATOM 1501 C C . PRO A 1 206 ? 2.742 4.573 -4.182 1.00 96.56 206 PRO A C 1
ATOM 1503 O O . PRO A 1 206 ? 3.093 3.752 -3.336 1.00 96.56 206 PRO A O 1
ATOM 1506 N N . LEU A 1 207 ? 2.897 4.382 -5.486 1.00 98.19 207 LEU A N 1
ATOM 1507 C CA . LEU A 1 207 ? 3.642 3.293 -6.098 1.00 98.19 207 LEU A CA 1
ATOM 1508 C C . LEU A 1 207 ? 4.751 3.885 -6.961 1.00 98.19 207 LEU A C 1
ATOM 1510 O O . LEU A 1 207 ? 4.502 4.795 -7.750 1.00 98.19 207 LEU A O 1
ATOM 1514 N N . PHE A 1 208 ? 5.959 3.354 -6.838 1.00 98.25 208 PHE A N 1
ATOM 1515 C CA . PHE A 1 208 ? 7.129 3.806 -7.577 1.00 98.25 208 PHE A CA 1
ATOM 1516 C C . PHE A 1 208 ? 7.485 2.808 -8.674 1.00 98.25 208 PHE A C 1
ATOM 1518 O O . PHE A 1 208 ? 7.572 1.602 -8.435 1.00 98.25 208 PHE A O 1
ATOM 1525 N N . VAL A 1 209 ? 7.728 3.313 -9.878 1.00 97.38 209 VAL A N 1
ATOM 1526 C CA . VAL A 1 209 ? 8.099 2.512 -11.049 1.00 97.38 209 VAL A CA 1
ATOM 1527 C C . VAL A 1 209 ? 9.344 3.118 -11.674 1.00 97.38 209 VAL A C 1
ATOM 1529 O O . VAL A 1 209 ? 9.405 4.323 -11.895 1.00 97.38 209 VAL A O 1
ATOM 1532 N N . ALA A 1 210 ? 10.353 2.299 -11.961 1.00 95.62 210 ALA A N 1
ATOM 1533 C CA . ALA A 1 210 ? 11.545 2.745 -12.674 1.00 95.62 210 ALA A CA 1
ATOM 1534 C C . ALA A 1 210 ? 11.438 2.359 -14.148 1.00 95.62 210 ALA A C 1
ATOM 1536 O O . ALA A 1 210 ? 11.307 1.176 -14.472 1.00 95.62 210 ALA A O 1
ATOM 1537 N N . ARG A 1 211 ? 11.549 3.339 -15.052 1.00 88.81 211 ARG A N 1
ATOM 1538 C CA . ARG A 1 211 ? 11.569 3.047 -16.492 1.00 88.81 211 ARG A CA 1
ATOM 1539 C C . ARG A 1 211 ? 12.746 2.135 -16.838 1.00 88.81 211 ARG A C 1
ATOM 1541 O O . ARG A 1 211 ? 13.892 2.449 -16.525 1.00 88.81 211 ARG A O 1
ATOM 1548 N N . GLY A 1 212 ? 12.455 1.032 -17.527 1.00 83.06 212 GLY A N 1
ATOM 1549 C CA . GLY A 1 212 ? 13.457 0.054 -17.963 1.00 83.06 212 GLY A CA 1
ATOM 1550 C C . GLY A 1 212 ? 13.872 -0.959 -16.893 1.00 83.06 212 GLY A C 1
ATOM 1551 O O . GLY A 1 212 ? 14.678 -1.837 -17.189 1.00 83.06 212 GLY A O 1
ATOM 1552 N N . LEU A 1 213 ? 13.324 -0.876 -15.676 1.00 88.38 213 LEU A N 1
ATOM 1553 C CA . LEU A 1 213 ? 13.484 -1.927 -14.677 1.00 88.38 213 LEU A CA 1
ATOM 1554 C C . LEU A 1 213 ? 12.429 -3.002 -14.926 1.00 88.38 213 LEU A C 1
ATOM 1556 O O . LEU A 1 213 ? 11.257 -2.788 -14.634 1.00 88.38 213 LEU A O 1
ATOM 1560 N N . VAL A 1 214 ? 12.857 -4.153 -15.433 1.00 87.50 214 VAL A N 1
ATOM 1561 C CA . VAL A 1 214 ? 12.039 -5.364 -15.537 1.00 87.50 214 VAL A CA 1
ATOM 1562 C C . VAL A 1 214 ? 12.674 -6.467 -14.713 1.00 87.50 214 VAL A C 1
ATOM 1564 O O . VAL A 1 214 ? 13.891 -6.531 -14.546 1.00 87.50 214 VAL A O 1
ATOM 1567 N N . VAL A 1 215 ? 11.836 -7.335 -14.174 1.00 84.62 215 VAL A N 1
ATOM 1568 C CA . VAL A 1 215 ? 12.255 -8.425 -13.293 1.00 84.62 215 VAL A CA 1
ATOM 1569 C C . VAL A 1 215 ? 11.803 -9.754 -13.860 1.00 84.62 215 VAL A C 1
ATOM 1571 O O . VAL A 1 215 ? 10.709 -9.861 -14.418 1.00 84.62 215 VAL A O 1
ATOM 1574 N N . ARG A 1 216 ? 12.627 -10.789 -13.701 1.00 81.12 216 ARG A N 1
ATOM 1575 C CA . ARG A 1 216 ? 12.285 -12.117 -14.204 1.00 81.12 216 ARG A CA 1
ATOM 1576 C C . ARG A 1 216 ? 11.631 -12.956 -13.114 1.00 81.12 216 ARG A C 1
ATOM 1578 O O . ARG A 1 216 ? 12.260 -13.272 -12.109 1.00 81.12 216 ARG A O 1
ATOM 1585 N N . LYS A 1 217 ? 10.381 -13.368 -13.328 1.00 73.56 217 LYS A N 1
ATOM 1586 C CA . LYS A 1 217 ? 9.661 -14.322 -12.474 1.00 73.56 217 LYS A CA 1
ATOM 1587 C C . LYS A 1 217 ? 9.448 -15.617 -13.250 1.00 73.56 217 LYS A C 1
ATOM 1589 O O . LYS A 1 217 ? 8.546 -15.734 -14.075 1.00 73.56 217 LYS A O 1
ATOM 1594 N N . GLY A 1 218 ? 10.333 -16.589 -13.032 1.00 78.00 218 GLY A N 1
ATOM 1595 C CA . GLY A 1 218 ? 10.373 -17.808 -13.841 1.00 78.00 218 GLY A CA 1
ATOM 1596 C C . GLY A 1 218 ? 10.732 -17.492 -15.296 1.00 78.00 218 GLY A C 1
ATOM 1597 O O . GLY A 1 218 ? 11.867 -17.110 -15.578 1.00 78.00 218 GLY A O 1
ATOM 1598 N N . ARG A 1 219 ? 9.765 -17.653 -16.208 1.00 79.38 219 ARG A N 1
ATOM 1599 C CA . ARG A 1 219 ? 9.898 -17.340 -17.646 1.00 79.38 219 ARG A CA 1
ATOM 1600 C C . ARG A 1 219 ? 9.257 -16.005 -18.046 1.00 79.38 219 ARG A C 1
ATOM 1602 O O . ARG A 1 219 ? 9.247 -15.681 -19.228 1.00 79.38 219 ARG A O 1
ATOM 1609 N N . GLU A 1 220 ? 8.708 -15.252 -17.096 1.00 84.38 220 GLU A N 1
ATOM 1610 C CA . GLU A 1 220 ? 8.040 -13.980 -17.373 1.00 84.38 220 GLU A CA 1
ATOM 1611 C C . GLU A 1 220 ? 8.889 -12.785 -16.980 1.00 84.38 220 GLU A C 1
ATOM 1613 O O . GLU A 1 220 ? 9.558 -12.797 -15.947 1.00 84.38 220 GLU A O 1
ATOM 1618 N N . GLU A 1 221 ? 8.793 -11.736 -17.786 1.00 87.81 221 GLU A N 1
ATOM 1619 C CA . GLU A 1 221 ? 9.238 -10.397 -17.433 1.00 87.81 221 GLU A CA 1
ATOM 1620 C C . GLU A 1 221 ? 8.055 -9.637 -16.838 1.00 87.81 221 GLU A C 1
ATOM 1622 O O . GLU A 1 221 ? 6.966 -9.603 -17.414 1.00 87.81 221 GLU A O 1
ATOM 1627 N N . VAL A 1 222 ? 8.267 -9.059 -15.662 1.00 91.56 222 VAL A N 1
ATOM 1628 C CA . VAL A 1 222 ? 7.261 -8.285 -14.938 1.00 91.56 222 VAL A CA 1
ATOM 1629 C C . VAL A 1 222 ? 7.781 -6.859 -14.755 1.00 91.56 222 VAL A C 1
ATOM 1631 O O . VAL A 1 222 ? 8.962 -6.648 -14.486 1.00 91.56 222 VAL A O 1
ATOM 1634 N N . GLN A 1 223 ? 6.909 -5.864 -14.894 1.00 94.44 223 GLN A N 1
ATOM 1635 C CA . GLN A 1 223 ? 7.211 -4.487 -14.504 1.00 94.44 223 GLN A CA 1
ATOM 1636 C C . GLN A 1 223 ? 6.891 -4.323 -13.008 1.00 94.44 223 GLN A C 1
ATOM 1638 O O . GLN A 1 223 ? 5.711 -4.340 -12.646 1.00 94.44 223 GLN A O 1
ATOM 1643 N N . PRO A 1 224 ? 7.888 -4.194 -12.115 1.00 96.06 224 PRO A N 1
ATOM 1644 C CA . PRO A 1 224 ? 7.635 -3.974 -10.697 1.00 96.06 224 PRO A CA 1
ATOM 1645 C C . PRO A 1 224 ? 7.060 -2.578 -10.422 1.00 96.06 224 PRO A C 1
ATOM 1647 O O . PRO A 1 224 ? 7.561 -1.574 -10.933 1.00 96.06 224 PRO A O 1
ATOM 1650 N N . MET A 1 225 ? 6.059 -2.539 -9.546 1.00 97.69 225 MET A N 1
ATOM 1651 C CA . MET A 1 225 ? 5.551 -1.360 -8.848 1.00 97.69 225 MET A CA 1
ATOM 1652 C C . MET A 1 225 ? 5.896 -1.490 -7.368 1.00 97.69 225 MET A C 1
ATOM 1654 O O . MET A 1 225 ? 5.345 -2.346 -6.673 1.00 97.69 225 MET A O 1
ATOM 1658 N N . PHE A 1 226 ? 6.810 -0.658 -6.889 1.00 98.25 226 PHE A N 1
ATOM 1659 C CA . PHE A 1 226 ? 7.296 -0.703 -5.516 1.00 98.25 226 PHE A CA 1
ATOM 1660 C C . PHE A 1 226 ? 6.435 0.163 -4.606 1.00 98.25 226 PHE A C 1
ATOM 1662 O O . PHE A 1 226 ? 6.127 1.301 -4.945 1.00 98.25 226 PHE A O 1
ATOM 1669 N N . PHE A 1 227 ? 6.101 -0.345 -3.422 1.00 98.12 227 PHE A N 1
ATOM 1670 C CA . PHE A 1 227 ? 5.474 0.473 -2.378 1.00 98.12 227 PHE A CA 1
ATOM 1671 C C . PHE A 1 227 ? 6.465 1.415 -1.690 1.00 98.12 227 PHE A C 1
ATOM 1673 O O . PHE A 1 227 ? 6.047 2.426 -1.136 1.00 98.12 227 PHE A O 1
ATOM 1680 N N . THR A 1 228 ? 7.767 1.110 -1.737 1.00 98.19 228 THR A N 1
ATOM 1681 C CA . THR A 1 228 ? 8.812 1.961 -1.159 1.00 98.19 228 THR A CA 1
ATOM 1682 C C . THR A 1 228 ? 9.805 2.415 -2.222 1.00 98.19 228 THR A C 1
ATOM 1684 O O . THR A 1 228 ? 10.197 1.656 -3.115 1.00 98.19 228 THR A O 1
ATOM 1687 N N . LYS A 1 229 ? 10.223 3.677 -2.135 1.00 97.75 229 LYS A N 1
ATOM 1688 C CA . LYS A 1 229 ? 11.242 4.234 -3.026 1.00 97.75 229 LYS A CA 1
ATOM 1689 C C . LYS A 1 229 ? 12.603 3.576 -2.788 1.00 97.75 229 LYS A C 1
ATOM 1691 O O . LYS A 1 229 ? 13.358 3.360 -3.734 1.00 97.75 229 LYS A O 1
ATOM 1696 N N . GLU A 1 230 ? 12.904 3.242 -1.540 1.00 97.56 230 GLU A N 1
ATOM 1697 C CA . GLU A 1 230 ? 14.164 2.635 -1.123 1.00 97.56 230 GLU A CA 1
ATOM 1698 C C . GLU A 1 230 ? 14.341 1.235 -1.727 1.00 97.56 230 GLU A C 1
ATOM 1700 O O . GLU A 1 230 ? 15.423 0.922 -2.230 1.00 97.56 230 GLU A O 1
ATOM 1705 N N . ASP A 1 231 ? 13.279 0.417 -1.758 1.00 97.12 231 ASP A N 1
ATOM 1706 C CA . ASP A 1 231 ? 13.328 -0.902 -2.398 1.00 97.12 231 ASP A CA 1
ATOM 1707 C C . ASP A 1 231 ? 13.582 -0.771 -3.905 1.00 97.12 231 ASP A C 1
ATOM 1709 O O . ASP A 1 231 ? 14.412 -1.501 -4.453 1.00 97.12 231 ASP A O 1
ATOM 1713 N N . LEU A 1 232 ? 12.939 0.193 -4.577 1.00 97.31 232 LEU A N 1
ATOM 1714 C CA . LEU A 1 232 ? 13.185 0.471 -5.994 1.00 97.31 232 LEU A CA 1
ATOM 1715 C C . LEU A 1 232 ? 14.649 0.847 -6.241 1.00 97.31 232 LEU A C 1
ATOM 1717 O O . LEU A 1 232 ? 15.290 0.288 -7.132 1.00 97.31 232 LEU A O 1
ATOM 1721 N N . GLU A 1 233 ? 15.191 1.791 -5.469 1.00 96.06 233 GLU A N 1
ATOM 1722 C CA . GLU A 1 233 ? 16.564 2.273 -5.647 1.00 96.06 233 GLU A CA 1
ATOM 1723 C C . GLU A 1 233 ? 17.597 1.179 -5.365 1.00 96.06 233 GLU A C 1
ATOM 1725 O O . GLU A 1 233 ? 18.581 1.059 -6.099 1.00 96.06 233 GLU A O 1
ATOM 1730 N N . SER A 1 234 ? 17.359 0.345 -4.351 1.00 94.62 234 SER A N 1
ATOM 1731 C CA . SER A 1 234 ? 18.189 -0.823 -4.051 1.00 94.62 234 SER A CA 1
ATOM 1732 C C . SER A 1 234 ? 18.209 -1.814 -5.222 1.00 94.62 234 SER A C 1
ATOM 1734 O O . SER A 1 234 ? 19.280 -2.175 -5.721 1.00 94.62 234 SER A O 1
ATOM 1736 N N . ASN A 1 235 ? 17.030 -2.167 -5.747 1.00 93.44 235 ASN A N 1
ATOM 1737 C CA . ASN A 1 235 ? 16.895 -3.063 -6.898 1.00 93.44 235 ASN A CA 1
ATOM 1738 C C . ASN A 1 235 ? 17.539 -2.472 -8.169 1.00 93.44 235 ASN A C 1
ATOM 1740 O O . ASN A 1 235 ? 18.211 -3.186 -8.915 1.00 93.44 235 ASN A O 1
ATOM 1744 N N . TRP A 1 236 ? 17.415 -1.160 -8.396 1.00 93.94 236 TRP A N 1
ATOM 1745 C CA . TRP A 1 236 ? 18.083 -0.476 -9.508 1.00 93.94 236 TRP A CA 1
ATOM 1746 C C . TRP A 1 236 ? 19.610 -0.519 -9.391 1.00 93.94 236 TRP A C 1
ATOM 1748 O O . TRP A 1 236 ? 20.309 -0.777 -10.370 1.00 93.94 236 TRP A O 1
ATOM 1758 N N . ASN A 1 237 ? 20.149 -0.272 -8.193 1.00 92.81 237 ASN A N 1
ATOM 1759 C CA . ASN A 1 237 ? 21.591 -0.299 -7.958 1.00 92.81 237 ASN A CA 1
ATOM 1760 C C . ASN A 1 237 ? 22.186 -1.689 -8.215 1.00 92.81 237 ASN A C 1
ATOM 1762 O O . ASN A 1 237 ? 23.263 -1.774 -8.806 1.00 92.81 237 ASN A O 1
ATOM 1766 N N . ARG A 1 238 ? 21.466 -2.749 -7.833 1.00 90.19 238 ARG A N 1
ATOM 1767 C CA . ARG A 1 238 ? 21.835 -4.139 -8.126 1.00 90.19 238 ARG A CA 1
ATOM 1768 C C . ARG A 1 238 ? 21.828 -4.429 -9.628 1.00 90.19 238 ARG A C 1
ATOM 1770 O O . ARG A 1 238 ? 22.800 -4.954 -10.162 1.00 90.19 238 ARG A O 1
ATOM 1777 N N . LEU A 1 239 ? 20.787 -3.997 -10.340 1.00 88.50 239 LEU A N 1
ATOM 1778 C CA . LEU A 1 239 ? 20.746 -4.141 -11.798 1.00 88.50 239 LEU A CA 1
ATOM 1779 C C . LEU A 1 239 ? 21.911 -3.393 -12.475 1.00 88.50 239 LEU A C 1
ATOM 1781 O O . LEU A 1 239 ? 22.507 -3.882 -13.431 1.00 88.50 239 LEU A O 1
ATOM 1785 N N . ARG A 1 240 ? 22.283 -2.217 -11.959 1.00 90.88 240 ARG A N 1
ATOM 1786 C CA . ARG A 1 240 ? 23.407 -1.429 -12.481 1.00 90.88 240 ARG A CA 1
ATOM 1787 C C . ARG A 1 240 ? 24.765 -2.098 -12.252 1.00 90.88 240 ARG A C 1
ATOM 1789 O O . ARG A 1 240 ? 25.637 -1.941 -13.102 1.00 90.88 240 ARG A O 1
ATOM 1796 N N . SER A 1 241 ? 24.973 -2.819 -11.144 1.00 89.88 241 SER A N 1
ATOM 1797 C CA . SER A 1 241 ? 26.231 -3.563 -10.951 1.00 89.88 241 SER A CA 1
ATOM 1798 C C . SER A 1 241 ? 26.429 -4.661 -11.995 1.00 89.88 241 SER A C 1
ATOM 1800 O O . SER A 1 241 ? 27.563 -4.951 -12.357 1.00 89.88 241 SER A O 1
ATOM 1802 N N . GLU A 1 242 ? 25.336 -5.214 -12.519 1.00 87.00 242 GLU A N 1
ATOM 1803 C CA . GLU A 1 242 ? 25.355 -6.231 -13.576 1.00 87.00 242 GLU A CA 1
ATOM 1804 C C . GLU A 1 242 ? 25.368 -5.605 -14.981 1.00 87.00 242 GLU A C 1
ATOM 1806 O O . GLU A 1 242 ? 25.925 -6.172 -15.919 1.00 87.00 242 GLU A O 1
ATOM 1811 N N . ASN A 1 243 ? 24.797 -4.405 -15.137 1.00 86.31 243 ASN A N 1
ATOM 1812 C CA . ASN A 1 243 ? 24.769 -3.662 -16.393 1.00 86.31 243 ASN A CA 1
ATOM 1813 C C . ASN A 1 243 ? 25.237 -2.203 -16.208 1.00 86.31 243 ASN A C 1
ATOM 1815 O O . ASN A 1 243 ? 24.410 -1.293 -16.058 1.00 86.31 243 ASN A O 1
ATOM 1819 N N . PRO A 1 244 ? 26.558 -1.944 -16.298 1.00 86.81 244 PRO A N 1
ATOM 1820 C CA . PRO A 1 244 ? 27.135 -0.612 -16.094 1.00 86.81 244 PRO A CA 1
ATOM 1821 C C . PRO A 1 244 ? 26.678 0.459 -17.096 1.00 86.81 244 PRO A C 1
ATOM 1823 O O . PRO A 1 244 ? 26.933 1.641 -16.880 1.00 86.81 244 PRO A O 1
ATOM 1826 N N . LYS A 1 245 ? 26.010 0.075 -18.195 1.00 88.75 245 LYS A N 1
ATOM 1827 C CA . LYS A 1 245 ? 25.462 1.017 -19.188 1.00 88.75 245 LYS A CA 1
ATOM 1828 C C . LYS A 1 245 ? 24.199 1.726 -18.692 1.00 88.75 245 LYS A C 1
ATOM 1830 O O . LYS A 1 245 ? 23.766 2.697 -19.310 1.00 88.75 245 LYS A O 1
ATOM 1835 N N . LEU A 1 246 ? 23.584 1.237 -17.614 1.00 87.94 246 LEU A N 1
ATOM 1836 C CA . LEU A 1 246 ? 22.399 1.857 -17.035 1.00 87.94 246 LEU A CA 1
ATOM 1837 C C . LEU A 1 246 ? 22.739 3.186 -16.348 1.00 87.94 246 LEU A C 1
ATOM 1839 O O . LEU A 1 246 ? 23.797 3.320 -15.726 1.00 87.94 246 LEU A O 1
ATOM 1843 N N . PRO A 1 247 ? 21.833 4.178 -16.402 1.00 91.12 247 PRO A N 1
ATOM 1844 C CA . PRO A 1 247 ? 22.065 5.459 -15.760 1.00 91.12 247 PRO A CA 1
ATOM 1845 C C . PRO A 1 247 ? 22.229 5.314 -14.242 1.00 91.12 247 PRO A C 1
ATOM 1847 O O . PRO A 1 247 ? 21.629 4.457 -13.586 1.00 91.12 247 PRO A O 1
ATOM 1850 N N . ARG A 1 248 ? 23.039 6.210 -13.662 1.00 91.31 248 ARG A N 1
ATOM 1851 C CA . ARG A 1 248 ? 23.359 6.202 -12.226 1.00 91.31 248 ARG A CA 1
ATOM 1852 C C . ARG A 1 248 ? 22.105 6.248 -11.352 1.00 91.31 248 ARG A C 1
ATOM 1854 O O . ARG A 1 248 ? 22.089 5.597 -10.313 1.00 91.31 248 ARG A O 1
ATOM 1861 N N . ARG A 1 249 ? 21.083 7.001 -11.756 1.00 91.50 249 ARG A N 1
ATOM 1862 C CA . ARG A 1 249 ? 19.793 7.084 -11.063 1.00 91.50 249 ARG A CA 1
ATOM 1863 C C . ARG A 1 249 ? 18.674 6.581 -11.978 1.00 91.50 249 ARG A C 1
ATOM 1865 O O . ARG A 1 249 ? 18.724 6.884 -13.173 1.00 91.50 249 ARG A O 1
ATOM 1872 N N . PRO A 1 250 ? 17.683 5.854 -11.438 1.00 93.69 250 PRO A N 1
ATOM 1873 C CA . PRO A 1 250 ? 16.505 5.474 -12.203 1.00 93.69 250 PRO A CA 1
ATOM 1874 C C . PRO A 1 250 ? 15.685 6.714 -12.567 1.00 93.69 250 PRO A C 1
ATOM 1876 O O . PRO A 1 250 ? 15.639 7.687 -11.813 1.00 93.69 250 PRO A O 1
ATOM 1879 N N . ASN A 1 251 ? 14.993 6.655 -13.703 1.00 94.81 251 ASN A N 1
ATOM 1880 C CA . ASN A 1 251 ? 13.888 7.567 -13.973 1.00 94.81 251 ASN A CA 1
ATOM 1881 C C . ASN A 1 251 ? 12.636 7.010 -13.279 1.00 94.81 251 ASN A C 1
ATOM 1883 O O . ASN A 1 251 ? 12.104 5.991 -13.728 1.00 94.81 251 ASN A O 1
ATOM 1887 N N . ILE A 1 252 ? 12.246 7.630 -12.161 1.00 96.62 252 ILE A N 1
ATOM 1888 C CA . ILE A 1 252 ? 11.162 7.162 -11.289 1.00 96.62 252 ILE A CA 1
ATOM 1889 C C . ILE A 1 252 ? 9.856 7.863 -11.655 1.00 96.62 252 ILE A C 1
ATOM 1891 O O . ILE A 1 252 ? 9.772 9.089 -11.648 1.00 96.62 252 ILE A O 1
ATOM 1895 N N . GLU A 1 253 ? 8.822 7.068 -11.891 1.00 96.06 253 GLU A N 1
ATOM 1896 C CA . GLU A 1 253 ? 7.437 7.498 -12.024 1.00 96.06 253 GLU A CA 1
ATOM 1897 C C . GLU A 1 253 ? 6.654 7.130 -10.763 1.00 96.06 253 GLU A C 1
ATOM 1899 O O . GLU A 1 253 ? 6.920 6.103 -10.131 1.00 96.06 253 GLU A O 1
ATOM 1904 N N . VAL A 1 254 ? 5.691 7.978 -10.397 1.00 96.25 254 VAL A N 1
ATOM 1905 C CA . VAL A 1 254 ? 4.819 7.770 -9.237 1.00 96.25 254 VAL A CA 1
ATOM 1906 C C . VAL A 1 254 ? 3.390 7.560 -9.714 1.00 96.25 254 VAL A C 1
ATOM 1908 O O . VAL A 1 254 ? 2.850 8.385 -10.450 1.00 96.25 254 VAL A O 1
ATOM 1911 N N . TYR A 1 255 ? 2.777 6.482 -9.243 1.00 96.19 255 TYR A N 1
ATOM 1912 C CA . TYR A 1 255 ? 1.384 6.129 -9.483 1.00 96.19 255 TYR A CA 1
ATOM 1913 C C . TYR A 1 255 ? 0.603 6.081 -8.167 1.00 96.19 255 TYR A C 1
ATOM 1915 O O . TYR A 1 255 ? 1.179 5.940 -7.090 1.00 96.19 255 TYR A O 1
ATOM 1923 N N . SER A 1 256 ? -0.719 6.190 -8.263 1.00 95.62 256 SER A N 1
ATOM 1924 C CA . SER A 1 256 ? -1.659 5.968 -7.161 1.00 95.62 256 SER A CA 1
ATOM 1925 C C . SER A 1 256 ? -2.090 4.501 -7.164 1.00 95.62 256 SER A C 1
ATOM 1927 O O . SER A 1 256 ? -2.496 3.984 -8.207 1.00 95.62 256 SER A O 1
ATOM 1929 N N . LEU A 1 257 ? -2.007 3.820 -6.016 1.00 96.94 257 LEU A N 1
ATOM 1930 C CA . LEU A 1 257 ? -2.510 2.450 -5.874 1.00 96.94 257 LEU A CA 1
ATOM 1931 C C . LEU A 1 257 ? -3.980 2.364 -6.277 1.00 96.94 257 LEU A C 1
ATOM 1933 O O . LEU A 1 257 ? -4.357 1.429 -6.974 1.00 96.94 257 LEU A O 1
ATOM 1937 N N . GLN A 1 258 ? -4.790 3.331 -5.844 1.00 93.75 258 GLN A N 1
ATOM 1938 C CA . GLN A 1 258 ? -6.221 3.367 -6.122 1.00 93.75 258 GLN A CA 1
ATOM 1939 C C . GLN A 1 258 ? -6.488 3.353 -7.633 1.00 93.75 258 GLN A C 1
ATOM 1941 O O . GLN A 1 258 ? -7.213 2.486 -8.115 1.00 93.75 258 GLN A O 1
ATOM 1946 N N . ASP A 1 259 ? -5.811 4.225 -8.380 1.00 94.56 259 ASP A N 1
ATOM 1947 C CA . ASP A 1 259 ? -5.957 4.348 -9.833 1.00 94.56 259 ASP A CA 1
ATOM 1948 C C . ASP A 1 259 ? -5.478 3.078 -10.554 1.00 94.56 259 ASP A C 1
ATOM 1950 O O . ASP A 1 259 ? -6.065 2.651 -11.547 1.00 94.56 259 ASP A O 1
ATOM 1954 N N . ILE A 1 260 ? -4.389 2.464 -10.076 1.00 96.38 260 ILE A N 1
ATOM 1955 C CA . ILE A 1 260 ? -3.860 1.218 -10.646 1.00 96.38 260 ILE A CA 1
ATOM 1956 C C . ILE A 1 260 ? -4.825 0.060 -10.409 1.00 96.38 260 ILE A C 1
ATOM 1958 O O . ILE A 1 260 ? -5.073 -0.719 -11.329 1.00 96.38 260 ILE A O 1
ATOM 1962 N N . VAL A 1 261 ? -5.366 -0.063 -9.195 1.00 95.25 261 VAL A N 1
ATOM 1963 C CA . VAL A 1 261 ? -6.339 -1.108 -8.864 1.00 95.25 261 VAL A CA 1
ATOM 1964 C C . VAL A 1 261 ? -7.595 -0.937 -9.710 1.00 95.25 261 VAL A C 1
ATOM 1966 O O . VAL A 1 261 ? -8.014 -1.908 -10.330 1.00 95.25 261 VAL A O 1
ATOM 1969 N N . GLU A 1 262 ? -8.133 0.279 -9.820 1.00 94.94 262 GLU A N 1
ATOM 1970 C CA . GLU A 1 262 ? -9.294 0.574 -10.667 1.00 94.94 262 GLU A CA 1
ATOM 1971 C C . GLU A 1 262 ? -9.043 0.188 -12.134 1.00 94.94 262 GLU A C 1
ATOM 1973 O O . GLU A 1 262 ? -9.845 -0.516 -12.746 1.00 94.94 262 GLU A O 1
ATOM 1978 N N . LYS A 1 263 ? -7.895 0.572 -12.704 1.00 96.19 263 LYS A N 1
ATOM 1979 C CA . LYS A 1 263 ? -7.533 0.203 -14.083 1.00 96.19 263 LYS A CA 1
ATOM 1980 C C . LYS A 1 263 ? -7.386 -1.305 -14.274 1.00 96.19 263 LYS A C 1
ATOM 1982 O O . LYS A 1 263 ? -7.841 -1.839 -15.283 1.00 96.19 263 LYS A O 1
ATOM 1987 N N . MET A 1 264 ? -6.768 -2.003 -13.319 1.00 95.00 264 MET A N 1
ATOM 1988 C CA . MET A 1 264 ? -6.649 -3.463 -13.369 1.00 95.00 264 MET A CA 1
ATOM 1989 C C . MET A 1 264 ? -8.014 -4.155 -13.232 1.00 95.00 264 MET A C 1
ATOM 1991 O O . MET A 1 264 ? -8.248 -5.147 -13.919 1.00 95.00 264 MET A O 1
ATOM 1995 N N . GLU A 1 265 ? -8.915 -3.641 -12.387 1.00 93.00 265 GLU A N 1
ATOM 1996 C CA . GLU A 1 265 ? -10.298 -4.126 -12.247 1.00 93.00 265 GLU A CA 1
ATOM 1997 C C . GLU A 1 265 ? -11.099 -3.922 -13.543 1.00 93.00 265 GLU A C 1
ATOM 1999 O O . GLU A 1 265 ? -11.840 -4.815 -13.951 1.00 93.00 265 GLU A O 1
ATOM 2004 N N . ASN A 1 266 ? -10.862 -2.813 -14.247 1.00 95.06 266 ASN A N 1
ATOM 2005 C CA . ASN A 1 266 ? -11.456 -2.510 -15.553 1.00 95.06 266 ASN A CA 1
ATOM 2006 C C . ASN A 1 266 ? -10.779 -3.233 -16.736 1.00 95.06 266 ASN A C 1
ATOM 2008 O O . ASN A 1 266 ? -11.167 -3.028 -17.886 1.00 95.06 266 ASN A O 1
ATOM 2012 N N . GLY A 1 267 ? -9.783 -4.088 -16.481 1.00 92.06 267 GLY A N 1
ATOM 2013 C CA . GLY A 1 267 ? -9.170 -4.941 -17.501 1.00 92.06 267 GLY A CA 1
ATOM 2014 C C . GLY A 1 267 ? -8.110 -4.269 -18.379 1.00 92.06 267 GLY A C 1
ATOM 2015 O O . GLY A 1 267 ? -7.887 -4.737 -19.493 1.00 92.06 267 GLY A O 1
ATOM 2016 N N . ASP A 1 268 ? -7.437 -3.214 -17.903 1.00 94.31 268 ASP A N 1
ATOM 2017 C CA . ASP A 1 268 ? -6.362 -2.543 -18.648 1.00 94.31 268 ASP A CA 1
ATOM 2018 C C . ASP A 1 268 ? -5.216 -3.515 -19.007 1.00 94.31 268 ASP A C 1
ATOM 2020 O O . ASP A 1 268 ? -4.430 -3.962 -18.161 1.00 94.31 268 ASP A O 1
ATOM 2024 N N . GLU A 1 269 ? -5.119 -3.835 -20.300 1.00 89.94 269 GLU A N 1
ATOM 2025 C CA . GLU A 1 269 ? -4.128 -4.744 -20.879 1.00 89.94 269 GLU A CA 1
ATOM 2026 C C . GLU A 1 269 ? -2.684 -4.298 -20.608 1.00 89.94 269 GLU A C 1
ATOM 2028 O O . GLU A 1 269 ? -1.804 -5.143 -20.413 1.00 89.94 269 GLU A O 1
ATOM 2033 N N . ALA A 1 270 ? -2.428 -2.985 -20.528 1.00 90.69 270 ALA A N 1
ATOM 2034 C CA . ALA A 1 270 ? -1.086 -2.449 -20.303 1.00 90.69 270 ALA A CA 1
ATOM 2035 C C . ALA A 1 270 ? -0.528 -2.842 -18.924 1.00 90.69 270 ALA A C 1
ATOM 2037 O O . ALA A 1 270 ? 0.688 -2.952 -18.751 1.00 90.69 270 ALA A O 1
ATOM 2038 N N . LEU A 1 271 ? -1.411 -3.110 -17.957 1.00 93.31 271 LEU A N 1
ATOM 2039 C CA . LEU A 1 271 ? -1.062 -3.457 -16.580 1.00 93.31 271 LEU A CA 1
ATOM 2040 C C . LEU A 1 271 ? -0.973 -4.974 -16.335 1.00 93.31 271 LEU A C 1
ATOM 2042 O O . LEU A 1 271 ? -0.582 -5.404 -15.244 1.00 93.31 271 LEU A O 1
ATOM 2046 N N . ARG A 1 272 ? -1.276 -5.829 -17.324 1.00 88.75 272 ARG A N 1
ATOM 2047 C CA . ARG A 1 272 ? -1.201 -7.295 -17.143 1.00 88.75 272 ARG A CA 1
ATOM 2048 C C . ARG A 1 272 ? 0.198 -7.766 -16.766 1.00 88.75 272 ARG A C 1
ATOM 2050 O O . ARG A 1 272 ? 0.342 -8.544 -15.821 1.00 88.75 272 ARG A O 1
ATOM 2057 N N . GLY A 1 273 ? 1.217 -7.239 -17.443 1.00 90.69 273 GLY A N 1
ATOM 2058 C CA . GLY A 1 273 ? 2.629 -7.510 -17.158 1.00 90.69 273 GLY A CA 1
ATOM 2059 C C . GLY A 1 273 ? 3.178 -6.787 -15.924 1.00 90.69 273 GLY A C 1
ATOM 2060 O O . GLY A 1 273 ? 4.349 -6.951 -15.604 1.00 90.69 273 GLY A O 1
ATOM 2061 N N . TRP A 1 274 ? 2.372 -5.980 -15.231 1.00 94.25 274 TRP A N 1
ATOM 2062 C CA . TRP A 1 274 ? 2.813 -5.218 -14.066 1.00 94.25 274 TRP A CA 1
ATOM 2063 C C . TRP A 1 274 ? 2.534 -5.975 -12.779 1.00 94.25 274 TRP A C 1
ATOM 2065 O O . TRP A 1 274 ? 1.527 -6.685 -12.664 1.00 94.25 274 TRP A O 1
ATOM 2075 N N . GLY A 1 275 ? 3.415 -5.802 -11.797 1.00 93.62 275 GLY A N 1
ATOM 2076 C CA . GLY A 1 275 ? 3.335 -6.509 -10.535 1.00 93.62 275 GLY A CA 1
ATOM 2077 C C . GLY A 1 275 ? 3.699 -5.688 -9.318 1.00 93.62 275 GLY A C 1
ATOM 2078 O O . GLY A 1 275 ? 4.646 -4.913 -9.339 1.00 93.62 275 GLY A O 1
ATOM 2079 N N . PHE A 1 276 ? 2.956 -5.899 -8.238 1.00 95.88 276 PHE A N 1
ATOM 2080 C CA . PHE A 1 276 ? 3.247 -5.290 -6.950 1.00 95.88 276 PHE A CA 1
ATOM 2081 C C . PHE A 1 276 ? 4.498 -5.915 -6.329 1.00 95.88 276 PHE A C 1
ATOM 2083 O O . PHE A 1 276 ? 4.587 -7.138 -6.188 1.00 95.88 276 PHE A O 1
ATOM 2090 N N . TYR A 1 277 ? 5.447 -5.063 -5.955 1.00 96.06 277 TYR A N 1
ATOM 2091 C CA . TYR A 1 277 ? 6.615 -5.415 -5.164 1.00 96.06 277 TYR A CA 1
ATOM 2092 C C . TYR A 1 277 ? 6.369 -4.946 -3.722 1.00 96.06 277 TYR A C 1
ATOM 2094 O O . TYR A 1 277 ? 6.392 -3.734 -3.477 1.00 96.06 277 TYR A O 1
ATOM 2102 N N . PRO A 1 278 ? 6.072 -5.863 -2.782 1.00 96.06 278 PRO A N 1
ATOM 2103 C CA . PRO A 1 278 ? 5.731 -5.495 -1.411 1.00 96.06 278 PRO A CA 1
ATOM 2104 C C . PRO A 1 278 ? 6.935 -4.871 -0.684 1.00 96.06 278 PRO A C 1
ATOM 2106 O O . PRO A 1 278 ? 8.070 -5.200 -1.028 1.00 96.06 278 PRO A O 1
ATOM 2109 N N . PRO A 1 279 ? 6.714 -4.012 0.331 1.00 96.94 279 PRO A N 1
ATOM 2110 C CA . PRO A 1 279 ? 7.809 -3.450 1.117 1.00 96.94 279 PRO A CA 1
ATOM 2111 C C . PRO A 1 279 ? 8.665 -4.554 1.744 1.00 96.94 279 PRO A C 1
ATOM 2113 O O . PRO A 1 279 ? 8.130 -5.415 2.450 1.00 96.94 279 PRO A O 1
ATOM 2116 N N . SER A 1 280 ? 9.986 -4.511 1.547 1.00 95.56 280 SER A N 1
ATOM 2117 C CA . SER A 1 280 ? 10.881 -5.562 2.057 1.00 95.56 280 SER A CA 1
ATOM 2118 C C . SER A 1 280 ? 10.791 -5.691 3.581 1.00 95.56 280 SER A C 1
ATOM 2120 O O . SER A 1 280 ? 10.710 -6.799 4.101 1.00 95.56 280 SER A O 1
ATOM 2122 N N . ARG A 1 281 ? 10.690 -4.565 4.305 1.00 94.50 281 ARG A N 1
ATOM 2123 C CA . ARG A 1 281 ? 10.521 -4.562 5.771 1.00 94.50 281 ARG A CA 1
ATOM 2124 C C . ARG A 1 281 ? 9.227 -5.230 6.231 1.00 94.50 281 ARG A C 1
ATOM 2126 O O . ARG A 1 281 ? 9.237 -5.967 7.213 1.00 94.50 281 ARG A O 1
ATOM 2133 N N . SER A 1 282 ? 8.127 -5.009 5.511 1.00 95.31 282 SER A N 1
ATOM 2134 C CA . SER A 1 282 ? 6.845 -5.654 5.808 1.00 95.31 282 SER A CA 1
ATOM 2135 C C . SER A 1 282 ? 6.931 -7.165 5.608 1.00 95.31 282 SER A C 1
ATOM 2137 O O . SER A 1 282 ? 6.367 -7.917 6.397 1.00 95.31 282 SER A O 1
ATOM 2139 N N . VAL A 1 283 ? 7.662 -7.623 4.587 1.00 94.00 283 VAL A N 1
ATOM 2140 C CA . VAL A 1 283 ? 7.903 -9.055 4.366 1.00 94.00 283 VAL A CA 1
ATOM 2141 C C . VAL A 1 283 ? 8.776 -9.650 5.472 1.00 94.00 283 VAL A C 1
ATOM 2143 O O . VAL A 1 283 ? 8.378 -10.658 6.050 1.00 94.00 283 VAL A O 1
ATOM 2146 N N . SER A 1 284 ? 9.898 -9.017 5.824 1.00 93.38 284 SER A N 1
ATOM 2147 C CA . SER A 1 284 ? 10.774 -9.497 6.905 1.00 93.38 284 SER A CA 1
ATOM 2148 C C . SER A 1 284 ? 10.024 -9.622 8.233 1.00 93.38 284 SER A C 1
ATOM 2150 O O . SER A 1 284 ? 10.117 -10.645 8.905 1.00 93.38 284 SER A O 1
ATOM 2152 N N . PHE A 1 285 ? 9.176 -8.644 8.566 1.00 92.38 285 PHE A N 1
ATOM 2153 C CA . PHE A 1 285 ? 8.316 -8.731 9.746 1.00 92.38 285 PHE A CA 1
ATOM 2154 C C . PHE A 1 285 ? 7.396 -9.965 9.708 1.00 92.38 285 PHE A C 1
ATOM 2156 O O . PHE A 1 285 ? 7.241 -10.660 10.711 1.00 92.38 285 PHE A O 1
ATOM 2163 N N . MET A 1 286 ? 6.794 -10.275 8.555 1.00 91.25 286 MET A N 1
ATOM 2164 C CA . MET A 1 286 ? 5.933 -11.455 8.407 1.00 91.25 286 MET A CA 1
ATOM 2165 C C . MET A 1 286 ? 6.684 -12.773 8.607 1.00 91.25 286 MET A C 1
ATOM 2167 O O . MET A 1 286 ? 6.115 -13.717 9.160 1.00 91.25 286 MET A O 1
ATOM 2171 N N . GLU A 1 287 ? 7.931 -12.850 8.153 1.00 90.25 287 GLU A N 1
ATOM 2172 C CA . GLU A 1 287 ? 8.794 -14.023 8.317 1.00 90.25 287 GLU A CA 1
ATOM 2173 C C . GLU A 1 287 ? 9.151 -14.234 9.792 1.00 90.25 287 GLU A C 1
ATOM 2175 O O . GLU A 1 287 ? 8.879 -15.306 10.339 1.00 90.25 287 GLU A O 1
ATOM 2180 N N . GLU A 1 288 ? 9.593 -13.183 10.485 1.00 89.50 288 GLU A N 1
ATOM 2181 C CA . GLU A 1 288 ? 9.890 -13.239 11.922 1.00 89.50 288 GLU A CA 1
ATOM 2182 C C . GLU A 1 288 ? 8.679 -13.681 12.762 1.00 89.50 288 GLU A C 1
ATOM 2184 O O . GLU A 1 288 ? 8.808 -14.446 13.723 1.00 89.50 288 GLU A O 1
ATOM 2189 N N . GLN A 1 289 ? 7.470 -13.220 12.416 1.00 84.62 289 GLN A N 1
ATOM 2190 C CA . GLN A 1 289 ? 6.246 -13.621 13.120 1.00 84.62 289 GLN A CA 1
ATOM 2191 C C . GLN A 1 289 ? 5.911 -15.104 12.915 1.00 84.62 289 GLN A C 1
ATOM 2193 O O . GLN A 1 289 ? 5.381 -15.749 13.826 1.00 84.62 289 GLN A O 1
ATOM 2198 N N . LYS A 1 290 ? 6.214 -15.669 11.739 1.00 85.69 290 LYS A N 1
ATOM 2199 C CA . LYS A 1 290 ? 6.036 -17.106 11.476 1.00 85.69 290 LYS A CA 1
ATOM 2200 C C . LYS A 1 290 ? 7.031 -17.937 12.279 1.00 85.69 290 LYS A C 1
ATOM 2202 O O . LYS A 1 290 ? 6.634 -18.933 12.886 1.00 85.69 290 LYS A O 1
ATOM 2207 N N . GLU A 1 291 ? 8.287 -17.507 12.343 1.00 83.56 291 GLU A N 1
ATOM 2208 C CA . GLU A 1 291 ? 9.331 -18.189 13.112 1.00 83.56 291 GLU A CA 1
ATOM 2209 C C . GLU A 1 291 ? 9.032 -18.192 14.612 1.00 83.56 291 GLU A C 1
ATOM 2211 O O . GLU A 1 291 ? 9.085 -19.247 15.244 1.00 83.56 291 GLU A O 1
ATOM 2216 N N . LYS A 1 292 ? 8.603 -17.055 15.179 1.00 78.56 292 LYS A N 1
ATOM 2217 C CA . LYS A 1 292 ? 8.204 -16.955 16.597 1.00 78.56 292 LYS A CA 1
ATOM 2218 C C . LYS A 1 292 ? 7.049 -17.898 16.952 1.00 78.56 292 LYS A C 1
ATOM 2220 O O . LYS A 1 292 ? 7.031 -18.470 18.042 1.00 78.56 292 LYS A O 1
ATOM 2225 N N . LYS A 1 293 ? 6.095 -18.099 16.036 1.00 72.25 293 LYS A N 1
ATOM 2226 C CA . LYS A 1 293 ? 4.988 -19.054 16.221 1.00 72.25 293 LYS A CA 1
ATOM 2227 C C . LYS A 1 293 ? 5.452 -20.510 16.110 1.00 72.25 293 LYS A C 1
ATOM 2229 O O . LYS A 1 293 ? 5.050 -21.320 16.936 1.00 72.25 293 LYS A O 1
ATOM 2234 N N . SER A 1 294 ? 6.326 -20.824 15.151 1.00 66.06 294 SER A N 1
ATOM 2235 C CA . SER A 1 294 ? 6.872 -22.175 14.931 1.00 66.06 294 SER A CA 1
ATOM 2236 C C . SER A 1 294 ? 7.832 -22.623 16.046 1.00 66.06 294 SER A C 1
ATOM 2238 O O . SER A 1 294 ? 7.774 -23.761 16.516 1.00 66.06 294 SER A O 1
ATOM 2240 N N . GLY A 1 295 ? 8.666 -21.710 16.554 1.00 57.12 295 GLY A N 1
ATOM 2241 C CA . GLY A 1 295 ? 9.571 -21.965 17.678 1.00 57.12 295 GLY A CA 1
ATOM 2242 C C . GLY A 1 295 ? 8.836 -22.289 18.982 1.00 57.12 295 GLY A C 1
ATOM 2243 O O . GLY A 1 295 ? 9.288 -23.139 19.745 1.00 57.12 295 GLY A O 1
ATOM 2244 N N . LYS A 1 296 ? 7.653 -21.698 19.203 1.00 51.69 296 LYS A N 1
ATOM 2245 C CA . LYS A 1 296 ? 6.804 -21.997 20.369 1.00 51.69 296 LYS A CA 1
ATOM 2246 C C . LYS A 1 296 ? 6.214 -23.415 20.324 1.00 51.69 296 LYS A C 1
ATOM 2248 O O . LYS A 1 296 ? 5.977 -24.000 21.374 1.00 51.69 296 LYS A O 1
ATOM 2253 N N . THR A 1 297 ? 6.035 -23.995 19.136 1.00 53.56 297 THR A N 1
ATOM 2254 C CA . THR A 1 297 ? 5.538 -25.372 18.957 1.00 53.56 297 THR A CA 1
ATOM 2255 C C . THR A 1 297 ? 6.635 -26.430 19.140 1.00 53.56 297 THR A C 1
ATOM 2257 O O . THR A 1 297 ? 6.334 -27.570 19.478 1.00 53.56 297 THR A O 1
ATOM 2260 N N . ARG A 1 298 ? 7.919 -26.074 18.985 1.00 50.44 298 ARG A N 1
ATOM 2261 C CA . ARG A 1 298 ? 9.049 -27.016 19.127 1.00 50.44 298 ARG A CA 1
ATOM 2262 C C . ARG A 1 298 ? 9.474 -27.321 20.571 1.00 50.44 298 ARG A C 1
ATOM 2264 O O . ARG A 1 298 ? 10.229 -28.262 20.774 1.00 50.44 298 ARG A O 1
ATOM 2271 N N . MET A 1 299 ? 8.977 -26.580 21.563 1.00 52.06 299 MET A N 1
ATOM 2272 C CA . MET A 1 299 ? 9.345 -26.745 22.984 1.00 52.06 299 MET A CA 1
ATOM 2273 C C . MET A 1 299 ? 8.425 -27.709 23.766 1.00 52.06 299 MET A C 1
ATOM 2275 O O . MET A 1 299 ? 8.557 -27.839 24.981 1.00 52.06 299 MET A O 1
ATOM 2279 N N . HIS A 1 300 ? 7.501 -28.408 23.096 1.00 49.88 300 HIS A N 1
ATOM 2280 C CA . HIS A 1 300 ? 6.678 -29.473 23.687 1.00 49.88 300 HIS A CA 1
ATOM 2281 C C . HIS A 1 300 ? 6.939 -30.816 22.992 1.00 49.88 300 HIS A C 1
ATOM 2283 O O . HIS A 1 300 ? 6.051 -31.399 22.378 1.00 49.88 300 HIS A O 1
ATOM 2289 N N . ILE A 1 301 ? 8.171 -31.320 23.094 1.00 47.66 301 ILE A N 1
ATOM 2290 C CA . ILE A 1 301 ? 8.418 -32.763 23.001 1.00 47.66 301 ILE A CA 1
ATOM 2291 C C . ILE A 1 301 ? 8.643 -33.231 24.434 1.00 47.66 301 ILE A C 1
ATOM 2293 O O . ILE A 1 301 ? 9.640 -32.892 25.064 1.00 47.66 301 ILE A O 1
ATOM 2297 N N . ASN A 1 302 ? 7.642 -33.929 24.954 1.00 43.38 302 ASN A N 1
ATOM 2298 C CA . ASN A 1 302 ? 7.602 -34.510 26.287 1.00 43.38 302 ASN A CA 1
ATOM 2299 C C . ASN A 1 302 ? 8.659 -35.634 26.365 1.00 43.38 302 ASN A C 1
ATOM 2301 O O . ASN A 1 302 ? 8.518 -36.610 25.625 1.00 43.38 302 ASN A O 1
ATOM 2305 N N . PRO A 1 303 ? 9.712 -35.553 27.201 1.00 50.16 303 PRO A N 1
ATOM 2306 C CA . PRO A 1 303 ? 10.657 -36.647 27.372 1.00 50.16 303 PRO A CA 1
ATOM 2307 C C . PRO A 1 303 ? 10.139 -37.570 28.477 1.00 50.16 303 PRO A C 1
ATOM 2309 O O . PRO A 1 303 ? 10.700 -37.629 29.562 1.00 50.16 303 PRO A O 1
ATOM 2312 N N . LEU A 1 304 ? 9.024 -38.247 28.225 1.00 47.84 304 LEU A N 1
ATOM 2313 C CA . LEU A 1 304 ? 8.548 -39.340 29.067 1.00 47.84 304 LEU A CA 1
ATOM 2314 C C . LEU A 1 304 ? 7.961 -40.396 28.145 1.00 47.84 304 LEU A C 1
ATOM 2316 O O . LEU A 1 304 ? 6.798 -40.297 27.769 1.00 47.84 304 LEU A O 1
ATOM 2320 N N . LEU A 1 305 ? 8.823 -41.321 27.724 1.00 50.00 305 LEU A N 1
ATOM 2321 C CA . LEU A 1 305 ? 8.546 -42.729 27.430 1.00 50.00 305 LEU A CA 1
ATOM 2322 C C . LEU A 1 305 ? 9.851 -43.355 26.918 1.00 50.00 305 LEU A C 1
ATOM 2324 O O . LEU A 1 305 ? 10.150 -43.361 25.726 1.00 50.00 305 LEU A O 1
ATOM 2328 N N . SER A 1 306 ? 10.635 -43.858 27.860 1.00 43.81 306 SER A N 1
ATOM 2329 C CA . SER A 1 306 ? 11.489 -45.020 27.651 1.00 43.81 306 SER A CA 1
ATOM 2330 C C . SER A 1 306 ? 11.394 -45.819 28.944 1.00 43.81 306 SER A C 1
ATOM 2332 O O . SER A 1 306 ? 12.054 -45.469 29.926 1.00 43.81 306 SER A O 1
ATOM 2334 N N . ASP A 1 307 ? 10.460 -46.771 28.941 1.00 50.22 307 ASP A N 1
ATOM 2335 C CA . ASP A 1 307 ? 10.476 -47.931 29.835 1.00 50.22 307 ASP A CA 1
ATOM 2336 C C . ASP A 1 307 ? 11.751 -48.759 29.599 1.00 50.22 307 ASP A C 1
ATOM 2338 O O . ASP A 1 307 ? 12.226 -48.792 28.434 1.00 50.22 307 ASP A O 1
#

InterPro domains:
  IPR007378 Tic22-like [PF04278] (85-284)
  IPR007378 Tic22-like [PTHR33926] (85-285)

Radius of gyration: 28.81 Å; chains: 1; bounding box: 76×103×62 Å

Foldseek 3Di:
DDDDDDDDDDDDDDDDDDDDPPPDDDDDDPDDDDDDDDDDDDDDDDDDDDDDDDDDDDDDDDPPPPPFPDFPCPPDVCPDDDLLPDALLRQQQSAKKKFKAAPVRHGQWDPPDLQATETEIELDPVVVVVVLVVVCVDPPSVRIDIDMGTRSVLVVQQPDDWDFPPDAHPVRHTRTYGYAYDEDPVQLVVQCVLVVHDDDDDSFQKWKFFPPDWGDDPPATAGETESDPVSVQVSVVVVCVVPVVDDPGTNIDIDGPVVLSVCSVVPPSVCSRYGYRYDPVSSVVVVVVVVVVVVVVVVPPDPDDDD